Protein AF-A0A5B0VAD5-F1 (afdb_monomer)

Solvent-accessible surface area (backbone atoms only — not comparable to full-atom values): 8177 Å² total; per-residue (Å²): 135,86,76,62,49,66,46,77,45,81,47,57,70,44,84,39,52,66,35,77,47,78,40,78,13,42,34,40,39,40,32,38,37,36,37,31,31,50,10,41,37,37,18,29,31,37,38,40,39,29,41,33,37,38,26,34,52,13,39,38,40,23,71,28,72,53,59,27,37,39,41,33,41,34,40,36,28,35,53,8,38,42,36,12,48,9,22,26,39,36,42,28,36,30,36,37,27,34,54,8,37,44,35,12,29,72,87,3,34,24,38,39,43,30,63,39,41,38,37,25,37,53,8,39,41,36,9,17,21,34,25,40,40,37,25,26,28,38,35,28,34,53,7,39,40,37,15,79,66,26,32,23,37,43,43,51,71,77,45,80,43,39,58,74,22,46,79,42,53,57,62,64,62,56,47,82,84,52,95,64,68,90,87,70,87,93

Radius of gyration: 16.17 Å; Cα contacts (8 Å, |Δi|>4): 637; chains: 1; bounding box: 38×29×48 Å

Mean predicted aligned error: 5.73 Å

Sequence (186 aa):
MSGQGALSLNTRHWLGHQGQLLTNGALTIQAHDLQLNHAVTRANKITVTADTLNHQQGVMQQAGADNLSLTVNTLNNQGGTIAGNGHLNMDASTVDNREGHLVAAQNGNLTLTVKDTLDNQAGHLAAGQHLWLTASELDNRQGTIAATGGMTTLTVGKSLQNTHGHLEAKTHTSDSRTRCSARMAC

Organism: NCBI:txid880156

Structure (mmCIF, N/CA/C/O backbone):
data_AF-A0A5B0VAD5-F1
#
_entry.id   AF-A0A5B0VAD5-F1
#
loop_
_atom_site.group_PDB
_atom_site.id
_atom_site.type_symbol
_atom_site.label_atom_id
_atom_site.label_alt_id
_atom_site.label_comp_id
_atom_site.label_asym_id
_atom_site.label_entity_id
_atom_site.label_seq_id
_atom_site.pdbx_PDB_ins_code
_atom_site.Cartn_x
_atom_site.Cartn_y
_atom_site.Cartn_z
_atom_site.occupancy
_atom_site.B_iso_or_equiv
_atom_site.auth_seq_id
_atom_site.auth_comp_id
_atom_site.auth_asym_id
_atom_site.auth_atom_id
_atom_site.pdbx_PDB_model_num
ATOM 1 N N . MET A 1 1 ? 24.989 -0.012 -22.819 1.00 37.59 1 MET A N 1
ATOM 2 C CA . MET A 1 1 ? 24.471 0.991 -21.865 1.00 37.59 1 MET A CA 1
ATOM 3 C C . MET A 1 1 ? 22.974 0.739 -21.712 1.00 37.59 1 MET A C 1
ATOM 5 O O . MET A 1 1 ? 22.226 1.084 -22.615 1.00 37.59 1 MET A O 1
ATOM 9 N N . SER A 1 2 ? 22.541 0.014 -20.674 1.00 45.84 2 SER A N 1
ATOM 10 C CA . SER A 1 2 ? 21.119 -0.306 -20.468 1.00 45.84 2 SER A CA 1
ATOM 11 C C . SER A 1 2 ? 20.417 0.905 -19.858 1.00 45.84 2 SER A C 1
ATOM 13 O O . SER A 1 2 ? 20.675 1.250 -18.705 1.00 45.84 2 SER A O 1
ATOM 15 N N . GLY A 1 3 ? 19.574 1.582 -20.634 1.00 46.66 3 GLY A N 1
ATOM 16 C CA . GLY A 1 3 ? 18.825 2.736 -20.150 1.00 46.66 3 GLY A CA 1
ATOM 17 C C . GLY A 1 3 ? 17.928 2.345 -18.977 1.00 46.66 3 GLY A C 1
ATOM 18 O O . GLY A 1 3 ? 17.002 1.554 -19.140 1.00 46.66 3 GLY A O 1
ATOM 19 N N . GLN A 1 4 ? 18.188 2.910 -17.798 1.00 62.19 4 GLN A N 1
ATOM 20 C CA . GLN A 1 4 ? 17.248 2.912 -16.678 1.00 62.19 4 GLN A CA 1
ATOM 21 C C . GLN A 1 4 ? 16.125 3.913 -16.978 1.00 62.19 4 GLN A C 1
ATOM 23 O O . GLN A 1 4 ? 16.047 4.974 -16.366 1.00 62.19 4 GLN A O 1
ATOM 28 N N . GLY A 1 5 ? 15.318 3.632 -18.003 1.00 74.94 5 GLY A N 1
ATOM 29 C CA . GLY A 1 5 ? 14.272 4.544 -18.454 1.00 74.94 5 GLY A CA 1
ATOM 30 C C . GLY A 1 5 ? 13.294 4.827 -17.319 1.00 74.94 5 GLY A C 1
ATOM 31 O O . GLY A 1 5 ? 12.582 3.930 -16.882 1.00 74.94 5 GLY A O 1
ATOM 32 N N . ALA A 1 6 ? 13.269 6.059 -16.821 1.00 88.38 6 ALA A N 1
ATOM 33 C CA . ALA A 1 6 ? 12.210 6.492 -15.927 1.00 88.38 6 ALA A CA 1
ATOM 34 C C . ALA A 1 6 ? 10.949 6.763 -16.758 1.00 88.38 6 ALA A C 1
ATOM 36 O O . ALA A 1 6 ? 11.021 7.422 -17.796 1.00 88.38 6 ALA A O 1
ATOM 37 N N . LEU A 1 7 ? 9.805 6.260 -16.306 1.00 92.25 7 LEU A N 1
ATOM 38 C CA . LEU A 1 7 ? 8.498 6.577 -16.868 1.00 92.25 7 LEU A CA 1
ATOM 39 C C . LEU A 1 7 ? 7.767 7.482 -15.879 1.00 92.25 7 LEU A C 1
ATOM 41 O O . LEU A 1 7 ? 7.542 7.099 -14.734 1.00 92.25 7 LEU A O 1
ATOM 45 N N . SER A 1 8 ? 7.403 8.681 -16.322 1.00 94.56 8 SER A N 1
ATOM 46 C CA . SER A 1 8 ? 6.573 9.604 -15.552 1.00 94.56 8 SER A CA 1
ATOM 47 C C . SER A 1 8 ? 5.258 9.821 -16.285 1.00 94.56 8 SER A C 1
ATOM 49 O O . SER A 1 8 ? 5.258 10.162 -17.468 1.00 94.56 8 SER A O 1
ATOM 51 N N . LEU A 1 9 ? 4.147 9.610 -15.591 1.00 93.00 9 LEU A N 1
ATOM 52 C CA . LEU A 1 9 ? 2.798 9.824 -16.092 1.00 93.00 9 LEU A CA 1
ATOM 53 C C . LEU A 1 9 ? 2.131 10.898 -15.236 1.00 93.00 9 LEU A C 1
ATOM 55 O O . LEU A 1 9 ? 1.981 10.710 -14.035 1.00 93.00 9 LEU A O 1
ATOM 59 N N . ASN A 1 10 ? 1.714 12.003 -15.849 1.00 95.81 10 ASN A N 1
ATOM 60 C CA . ASN A 1 10 ? 0.952 13.057 -15.183 1.00 95.81 10 ASN A CA 1
ATOM 61 C C . ASN A 1 10 ? -0.345 13.293 -15.956 1.00 95.81 10 ASN A C 1
ATOM 63 O O . ASN A 1 10 ? -0.321 13.767 -17.092 1.00 95.81 10 ASN A O 1
ATOM 67 N N . THR A 1 11 ? -1.471 12.902 -15.370 1.00 93.50 11 THR A N 1
ATOM 68 C CA . THR A 1 11 ? -2.791 12.968 -16.009 1.00 93.50 11 THR A CA 1
ATOM 69 C C . THR A 1 11 ? -3.855 13.330 -14.980 1.00 93.50 11 THR A C 1
ATOM 71 O O . THR A 1 11 ? -3.611 13.259 -13.785 1.00 93.50 11 THR A O 1
ATOM 74 N N . ARG A 1 12 ? -5.061 13.714 -15.413 1.00 94.12 12 ARG A N 1
ATOM 75 C CA . ARG A 1 12 ? -6.206 13.762 -14.484 1.00 94.12 12 ARG A CA 1
ATOM 76 C C . ARG A 1 12 ? -6.843 12.391 -14.342 1.00 94.12 12 ARG A C 1
ATOM 78 O O . ARG A 1 12 ? -6.973 11.895 -13.237 1.00 94.12 12 ARG A O 1
ATOM 85 N N . HIS A 1 13 ? -7.182 11.771 -15.462 1.00 94.94 13 HIS A N 1
ATOM 86 C CA . HIS A 1 13 ? -7.771 10.442 -15.486 1.00 94.94 13 HIS A CA 1
ATOM 87 C C . HIS A 1 13 ? -6.894 9.552 -16.340 1.00 94.94 13 HIS A C 1
ATOM 89 O O . HIS A 1 13 ? -6.531 9.926 -17.460 1.00 94.94 13 HIS A O 1
ATOM 95 N N . TRP A 1 14 ? -6.590 8.371 -15.827 1.00 93.12 14 TRP A N 1
ATOM 96 C CA . TRP A 1 14 ? -5.892 7.360 -16.587 1.00 93.12 14 TRP A CA 1
ATOM 97 C C . TRP A 1 14 ? -6.641 6.035 -16.535 1.00 93.12 14 TRP A C 1
ATOM 99 O O . TRP A 1 14 ? -7.006 5.536 -15.469 1.00 93.12 14 TRP A O 1
ATOM 109 N N . LEU A 1 15 ? -6.857 5.476 -17.723 1.00 91.69 15 LEU A N 1
ATOM 110 C CA . LEU A 1 15 ? -7.514 4.200 -17.945 1.00 91.69 15 LEU A CA 1
ATOM 111 C C . LEU A 1 15 ? -6.483 3.224 -18.504 1.00 91.69 15 LEU A C 1
ATOM 113 O O . LEU A 1 15 ? -6.150 3.291 -19.683 1.00 91.69 15 LEU A O 1
ATOM 117 N N . GLY A 1 16 ? -6.002 2.301 -17.683 1.00 87.62 16 GLY A N 1
ATOM 118 C CA . GLY A 1 16 ? -5.227 1.167 -18.183 1.00 87.62 16 GLY A CA 1
ATOM 119 C C . GLY A 1 16 ? -5.544 -0.105 -17.434 1.00 87.62 16 GLY A C 1
ATOM 120 O O . GLY A 1 16 ? -4.663 -0.911 -17.143 1.00 87.62 16 GLY A O 1
ATOM 121 N N . HIS A 1 17 ? -6.837 -0.285 -17.175 1.00 85.50 17 HIS A N 1
ATOM 122 C CA . HIS A 1 17 ? -7.406 -1.585 -16.882 1.00 85.50 17 HIS A CA 1
ATOM 123 C C . HIS A 1 17 ? -6.940 -2.606 -17.932 1.00 85.50 17 HIS A C 1
ATOM 125 O O . HIS A 1 17 ? -6.852 -2.279 -19.114 1.00 85.50 17 HIS A O 1
ATOM 131 N N . GLN A 1 18 ? -6.598 -3.822 -17.499 1.00 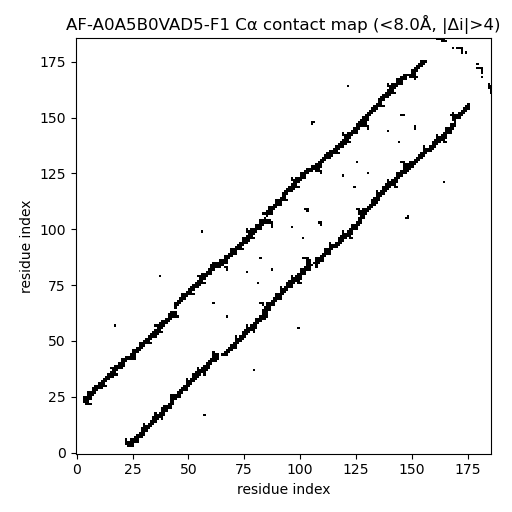87.50 18 GLN A N 1
ATOM 132 C CA . GLN A 1 18 ? -6.046 -4.901 -18.339 1.00 87.50 18 GLN A CA 1
ATOM 133 C C . GLN A 1 18 ? -4.715 -4.568 -19.053 1.00 87.50 18 GLN A C 1
ATOM 135 O O . GLN A 1 18 ? -4.204 -5.381 -19.823 1.00 87.50 18 GLN A O 1
ATOM 140 N N . GLY A 1 19 ? -4.137 -3.389 -18.809 1.00 92.00 19 GLY A N 1
ATOM 141 C CA . GLY A 1 19 ? -2.894 -2.937 -19.424 1.00 92.00 19 GLY A CA 1
ATOM 142 C C . GLY A 1 19 ? -1.641 -3.450 -18.716 1.00 92.00 19 GLY A C 1
ATOM 143 O O . GLY A 1 19 ? -1.697 -4.043 -17.638 1.00 92.00 19 GLY A O 1
ATOM 144 N N . GLN A 1 20 ? -0.480 -3.180 -19.318 1.00 94.38 20 GLN A N 1
ATOM 145 C CA . GLN A 1 20 ? 0.828 -3.459 -18.724 1.00 94.38 20 GLN A CA 1
ATOM 146 C C . GLN A 1 20 ? 1.675 -2.188 -18.656 1.00 94.38 20 GLN A C 1
ATOM 148 O O . GLN A 1 20 ? 1.898 -1.530 -19.671 1.00 94.38 20 GLN A O 1
ATOM 153 N N . LEU A 1 21 ? 2.167 -1.848 -17.465 1.00 92.94 21 LEU A N 1
ATOM 154 C CA . LEU A 1 21 ? 3.113 -0.759 -17.228 1.00 92.94 21 LEU A CA 1
ATOM 155 C C . LEU A 1 21 ? 4.412 -1.385 -16.763 1.00 92.94 21 LEU A C 1
ATOM 157 O O . LEU A 1 21 ? 4.532 -1.775 -15.606 1.00 92.94 21 LEU A O 1
ATOM 161 N N . LEU A 1 22 ? 5.371 -1.505 -17.673 1.00 92.94 22 LEU A N 1
ATOM 162 C CA . LEU A 1 22 ? 6.634 -2.183 -17.417 1.00 92.94 22 LEU A CA 1
ATOM 163 C C . LEU A 1 22 ? 7.787 -1.207 -17.635 1.00 92.94 22 LEU A C 1
ATOM 165 O O . LEU A 1 22 ? 7.924 -0.631 -18.713 1.00 92.94 22 LEU A O 1
ATOM 169 N N . THR A 1 23 ? 8.635 -1.036 -16.626 1.00 91.69 23 THR A N 1
ATOM 170 C CA . THR A 1 23 ? 9.896 -0.305 -16.772 1.00 91.69 23 THR A CA 1
ATOM 171 C C . THR A 1 23 ? 11.014 -0.928 -15.938 1.00 91.69 23 THR A C 1
ATOM 173 O O . THR A 1 23 ? 10.790 -1.472 -14.863 1.00 91.69 23 THR A O 1
ATOM 176 N N . ASN A 1 24 ? 12.250 -0.823 -16.424 1.00 90.25 24 ASN A N 1
ATOM 177 C CA . ASN A 1 24 ? 13.448 -1.236 -15.687 1.00 90.25 24 ASN A CA 1
ATOM 178 C C . ASN A 1 24 ? 13.984 -0.124 -14.762 1.00 90.25 24 ASN A C 1
ATOM 180 O O . ASN A 1 24 ? 14.972 -0.330 -14.060 1.00 90.25 24 ASN A O 1
ATOM 184 N N . GLY A 1 25 ? 13.370 1.064 -14.790 1.00 93.19 25 GLY A N 1
ATOM 185 C CA . GLY A 1 25 ? 13.725 2.224 -13.974 1.00 93.19 25 GLY A CA 1
ATOM 186 C C . GLY A 1 25 ? 12.627 2.603 -12.978 1.00 93.19 25 GLY A C 1
ATOM 187 O O . GLY A 1 25 ? 11.876 1.753 -12.493 1.00 93.19 25 GLY A O 1
ATOM 188 N N . ALA A 1 26 ? 12.551 3.894 -12.659 1.00 96.00 26 ALA A N 1
ATOM 189 C CA . ALA A 1 26 ? 11.487 4.443 -11.828 1.00 96.00 26 ALA A CA 1
ATOM 190 C C . ALA A 1 26 ? 10.192 4.634 -12.632 1.00 96.00 26 ALA A C 1
ATOM 192 O O . ALA A 1 26 ? 10.225 5.093 -13.771 1.00 96.00 26 ALA A O 1
ATOM 193 N N . LEU A 1 27 ? 9.060 4.319 -12.017 1.00 97.19 27 LEU A N 1
ATOM 194 C CA . LEU A 1 27 ? 7.719 4.645 -12.473 1.00 97.19 27 LEU A CA 1
ATOM 195 C C . LEU A 1 27 ? 7.103 5.631 -11.484 1.00 97.19 27 LEU A C 1
ATOM 197 O O . LEU A 1 27 ? 6.855 5.276 -10.332 1.00 97.19 27 LEU A O 1
ATOM 201 N N . THR A 1 28 ? 6.829 6.845 -11.948 1.00 97.81 28 THR A N 1
ATOM 202 C CA . THR A 1 28 ? 6.088 7.852 -11.188 1.00 97.81 28 THR A CA 1
ATOM 203 C C . THR A 1 28 ? 4.748 8.089 -11.863 1.00 97.81 28 THR A C 1
ATOM 205 O O . THR A 1 28 ? 4.702 8.420 -13.046 1.00 97.81 28 THR A O 1
ATOM 208 N N . ILE A 1 29 ? 3.654 7.940 -11.122 1.00 97.75 29 ILE A N 1
ATOM 209 C CA . ILE A 1 29 ? 2.306 8.228 -11.607 1.00 97.75 29 ILE A CA 1
ATOM 210 C C . ILE A 1 29 ? 1.699 9.314 -10.731 1.00 97.75 29 ILE A C 1
ATOM 212 O O . ILE A 1 29 ? 1.575 9.143 -9.523 1.00 97.75 29 ILE A O 1
ATOM 216 N N . GLN A 1 30 ? 1.290 10.409 -11.358 1.00 98.38 30 GLN A N 1
ATOM 217 C CA . GLN A 1 30 ? 0.439 11.425 -10.770 1.00 98.38 30 GLN A CA 1
ATOM 218 C C . GLN A 1 30 ? -0.887 11.449 -11.532 1.00 98.38 30 GLN A C 1
ATOM 220 O O . GLN A 1 30 ? -0.923 11.692 -12.741 1.00 98.38 30 GLN A O 1
ATOM 225 N N . ALA A 1 31 ? -1.967 11.151 -10.822 1.00 97.25 31 ALA A N 1
ATOM 226 C CA . ALA A 1 31 ? -3.319 11.121 -11.357 1.00 97.25 31 ALA A CA 1
ATOM 227 C C . ALA A 1 31 ? -4.290 11.828 -10.406 1.00 97.25 31 ALA A C 1
ATOM 229 O O . ALA A 1 31 ? -3.963 12.075 -9.252 1.00 97.25 31 ALA A O 1
ATOM 230 N N . HIS A 1 32 ? -5.492 12.154 -10.869 1.00 97.81 32 HIS A N 1
ATOM 231 C CA . HIS A 1 32 ? -6.636 12.290 -9.969 1.00 97.81 32 HIS A CA 1
ATOM 232 C C . HIS A 1 32 ? -7.304 10.919 -9.839 1.00 97.81 32 HIS A C 1
ATOM 234 O O . HIS A 1 32 ? -7.300 10.352 -8.755 1.00 97.81 32 HIS A O 1
ATOM 240 N N . ASP A 1 33 ? -7.712 10.322 -10.962 1.00 98.12 33 ASP A N 1
ATOM 241 C CA . ASP A 1 33 ? -8.276 8.973 -11.014 1.00 98.12 33 ASP A CA 1
ATOM 242 C C . ASP A 1 33 ? -7.377 8.009 -11.785 1.00 98.12 33 ASP A C 1
ATOM 244 O O . ASP A 1 33 ? -7.095 8.206 -12.973 1.00 98.12 33 ASP A O 1
ATOM 248 N N . LEU A 1 34 ? -6.964 6.931 -11.120 1.00 98.31 34 LEU A N 1
ATOM 249 C CA . LEU A 1 34 ? -6.077 5.911 -11.664 1.00 98.31 34 LEU A CA 1
ATOM 250 C C . LEU A 1 34 ? -6.779 4.547 -11.707 1.00 98.31 34 LEU A C 1
ATOM 252 O O . LEU A 1 34 ? -6.975 3.906 -10.677 1.00 98.31 34 LEU A O 1
ATOM 256 N N . GLN A 1 35 ? -7.152 4.088 -12.907 1.00 98.31 35 GLN A N 1
ATOM 257 C CA . GLN A 1 35 ? -7.797 2.785 -13.118 1.00 98.31 35 GLN A CA 1
ATOM 258 C C . GLN A 1 35 ? -6.788 1.737 -13.602 1.00 98.31 35 GLN A C 1
ATOM 260 O O . GLN A 1 35 ? -6.395 1.737 -14.768 1.00 98.31 35 GLN A O 1
ATOM 265 N N . LEU A 1 36 ? -6.418 0.818 -12.713 1.00 98.00 36 LEU A N 1
ATOM 266 C CA . LEU A 1 36 ? -5.460 -0.280 -12.887 1.00 98.00 36 LEU A CA 1
ATOM 267 C C . LEU A 1 36 ? -6.088 -1.664 -12.608 1.00 98.00 36 LEU A C 1
ATOM 269 O O . LEU A 1 36 ? -5.387 -2.602 -12.221 1.00 98.00 36 LEU A O 1
ATOM 273 N N . ASN A 1 37 ? -7.402 -1.813 -12.791 1.00 98.25 37 ASN A N 1
ATOM 274 C CA . ASN A 1 37 ? -8.087 -3.096 -12.611 1.00 98.25 37 ASN A CA 1
ATOM 275 C C . ASN A 1 37 ? -7.563 -4.143 -13.605 1.00 98.25 37 ASN A C 1
ATOM 277 O O . ASN A 1 37 ? -7.459 -3.855 -14.795 1.00 98.25 37 ASN A O 1
ATOM 281 N N . HIS A 1 38 ? -7.239 -5.353 -13.149 1.00 97.88 38 HIS A N 1
ATOM 282 C CA . HIS A 1 38 ? -6.610 -6.414 -13.957 1.00 97.88 38 HIS A CA 1
ATOM 283 C C . HIS A 1 38 ? -5.293 -6.016 -14.646 1.00 97.88 38 HIS A C 1
ATOM 285 O O . HIS A 1 38 ? -4.815 -6.721 -15.534 1.00 97.88 38 HIS A O 1
ATOM 291 N N . ALA A 1 39 ? -4.719 -4.865 -14.295 1.00 97.81 39 ALA A N 1
ATOM 292 C CA . ALA A 1 39 ? -3.503 -4.372 -14.916 1.00 97.81 39 ALA A CA 1
ATOM 293 C C . ALA A 1 39 ? -2.270 -4.993 -14.257 1.00 97.81 39 ALA A C 1
ATOM 295 O O . ALA A 1 39 ? -2.294 -5.347 -13.077 1.00 97.81 39 ALA A O 1
ATOM 296 N N . VAL A 1 40 ? -1.166 -5.058 -14.998 1.00 98.44 40 VAL A N 1
ATOM 297 C CA . VAL A 1 40 ? 0.146 -5.434 -14.465 1.00 98.44 40 VAL A CA 1
ATOM 298 C C . VAL A 1 40 ? 1.062 -4.218 -14.476 1.00 98.44 40 VAL A C 1
ATOM 300 O O . VAL A 1 40 ? 1.455 -3.740 -15.534 1.00 98.44 40 VAL A O 1
ATOM 303 N N . THR A 1 41 ? 1.471 -3.759 -13.302 1.00 98.00 41 THR A N 1
ATOM 304 C CA . THR A 1 41 ? 2.415 -2.656 -13.118 1.00 98.00 41 THR A CA 1
ATOM 305 C C . THR A 1 41 ? 3.694 -3.194 -12.490 1.00 98.00 41 THR A C 1
ATOM 307 O O . THR A 1 41 ? 3.680 -3.678 -11.362 1.00 98.00 41 THR A O 1
ATOM 310 N N . ARG A 1 42 ? 4.819 -3.125 -13.204 1.00 97.75 42 ARG A N 1
ATOM 311 C CA . ARG A 1 42 ? 6.133 -3.550 -12.707 1.00 97.75 42 ARG A CA 1
ATOM 312 C C . ARG A 1 42 ? 7.177 -2.483 -12.987 1.00 97.75 42 ARG A C 1
ATOM 314 O O . ARG A 1 42 ? 7.345 -2.050 -14.126 1.00 97.75 42 ARG A O 1
ATOM 321 N N . ALA A 1 43 ? 7.906 -2.096 -11.951 1.00 97.00 43 ALA A N 1
ATOM 322 C CA . ALA A 1 43 ? 9.026 -1.174 -12.081 1.00 97.00 43 ALA A CA 1
ATOM 323 C C . ALA A 1 43 ? 10.131 -1.494 -11.075 1.00 97.00 43 ALA A C 1
ATOM 325 O O . ALA A 1 43 ? 9.902 -2.201 -10.093 1.00 97.00 43 ALA A O 1
ATOM 326 N N . ASN A 1 44 ? 11.327 -0.943 -11.281 1.00 96.25 44 ASN A N 1
ATOM 327 C CA . ASN A 1 44 ? 12.382 -1.025 -10.270 1.00 96.25 44 ASN A CA 1
ATOM 328 C C . ASN A 1 44 ? 12.048 -0.147 -9.052 1.00 96.25 44 ASN A C 1
ATOM 330 O O . ASN A 1 44 ? 12.317 -0.527 -7.918 1.00 96.25 44 ASN A O 1
ATOM 334 N N . LYS A 1 45 ? 11.382 0.987 -9.282 1.00 97.19 45 LYS A N 1
ATOM 335 C CA . LYS A 1 45 ? 10.819 1.854 -8.241 1.00 97.19 45 LYS A CA 1
ATOM 336 C C . LYS A 1 45 ? 9.428 2.312 -8.653 1.00 97.19 45 LYS A C 1
ATOM 338 O O . LYS A 1 45 ? 9.263 2.690 -9.807 1.00 97.19 45 LYS A O 1
ATOM 343 N N . ILE A 1 46 ? 8.455 2.300 -7.747 1.00 98.56 46 ILE A N 1
ATOM 344 C CA . ILE A 1 46 ? 7.088 2.760 -8.019 1.00 98.56 46 ILE A CA 1
ATOM 345 C C . ILE A 1 46 ? 6.713 3.853 -7.019 1.00 98.56 46 ILE A C 1
ATOM 347 O O . ILE A 1 46 ? 6.813 3.680 -5.805 1.00 98.56 46 ILE A O 1
ATOM 351 N N . THR A 1 47 ? 6.243 4.981 -7.538 1.00 98.69 47 THR A N 1
ATOM 352 C CA . THR A 1 47 ? 5.641 6.059 -6.753 1.00 98.69 47 THR A CA 1
ATOM 353 C C . THR A 1 47 ? 4.322 6.459 -7.398 1.00 98.69 47 THR A C 1
ATOM 355 O O . THR A 1 47 ? 4.295 6.825 -8.572 1.00 98.69 47 THR A O 1
ATOM 358 N N . VAL A 1 48 ? 3.228 6.388 -6.644 1.00 98.69 48 VAL A N 1
ATOM 359 C CA . VAL A 1 48 ? 1.892 6.771 -7.111 1.00 98.69 48 VAL A CA 1
ATOM 360 C C . VAL A 1 48 ? 1.323 7.843 -6.199 1.00 98.69 48 VAL A C 1
ATOM 362 O O . VAL A 1 48 ? 1.273 7.674 -4.982 1.00 98.69 48 VAL A O 1
ATOM 365 N N . THR A 1 49 ? 0.847 8.924 -6.803 1.00 98.81 49 THR A N 1
ATOM 366 C CA . THR A 1 49 ? 0.025 9.939 -6.155 1.00 98.81 49 THR A CA 1
ATOM 367 C C . THR A 1 49 ? -1.290 10.053 -6.913 1.00 98.81 49 THR A C 1
ATOM 369 O O . THR A 1 49 ? -1.280 10.379 -8.101 1.00 98.81 49 THR A O 1
ATOM 372 N N . ALA A 1 50 ? -2.410 9.772 -6.252 1.00 98.56 50 ALA A N 1
ATOM 373 C CA . ALA A 1 50 ? -3.738 9.871 -6.856 1.00 98.56 50 ALA A CA 1
ATOM 374 C C . ALA A 1 50 ? -4.786 10.377 -5.859 1.00 98.56 50 ALA A C 1
ATOM 376 O O . ALA A 1 50 ? -4.543 10.368 -4.661 1.00 98.56 50 ALA A O 1
ATOM 377 N N . ASP A 1 51 ? -5.957 10.809 -6.321 1.00 98.69 51 ASP A N 1
ATOM 378 C CA . ASP A 1 51 ? -7.120 10.861 -5.430 1.00 98.69 51 ASP A CA 1
ATOM 379 C C . ASP A 1 51 ? -7.688 9.447 -5.288 1.00 98.69 51 ASP A C 1
ATOM 381 O O . ASP A 1 51 ? -7.711 8.888 -4.191 1.00 98.69 51 ASP A O 1
ATOM 385 N N . THR A 1 52 ? -8.007 8.807 -6.413 1.00 98.75 52 THR A N 1
ATOM 386 C CA . THR A 1 52 ? -8.507 7.433 -6.452 1.00 98.75 52 THR A CA 1
ATOM 387 C C . THR A 1 52 ? -7.539 6.498 -7.177 1.00 98.75 52 THR A C 1
ATOM 389 O O . THR A 1 52 ? -7.036 6.796 -8.263 1.00 98.75 52 THR A O 1
ATOM 392 N N . LEU A 1 53 ? -7.283 5.332 -6.581 1.00 98.75 53 LEU A N 1
ATOM 393 C CA . LEU A 1 53 ? -6.600 4.205 -7.213 1.00 98.75 53 LEU A CA 1
ATOM 394 C C . LEU A 1 53 ? -7.504 2.972 -7.150 1.00 98.75 53 LEU A C 1
ATOM 396 O O . LEU A 1 53 ? -7.683 2.375 -6.090 1.00 98.75 53 LEU A O 1
ATOM 400 N N . ASN A 1 54 ? -8.032 2.568 -8.303 1.00 98.69 54 ASN A N 1
ATOM 401 C CA . ASN A 1 54 ? -8.712 1.287 -8.471 1.00 98.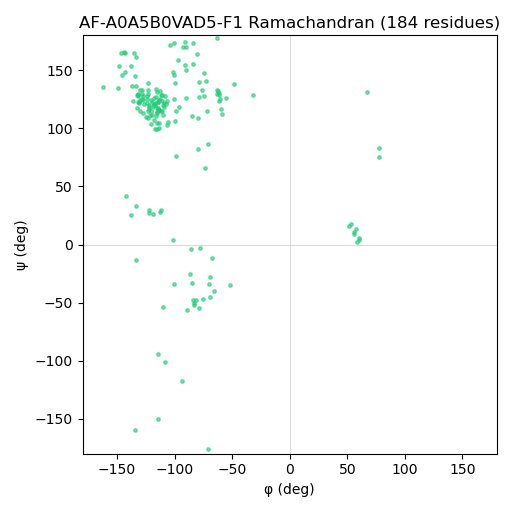69 54 ASN A CA 1
ATOM 402 C C . ASN A 1 54 ? -7.723 0.264 -9.032 1.00 98.69 54 ASN A C 1
ATOM 404 O O . ASN A 1 54 ? -7.194 0.440 -10.126 1.00 98.69 54 ASN A O 1
ATOM 408 N N . HIS A 1 55 ? -7.466 -0.797 -8.281 1.00 98.56 55 HIS A N 1
ATOM 409 C CA . HIS A 1 55 ? -6.496 -1.845 -8.585 1.00 98.56 55 HIS A CA 1
ATOM 410 C C . HIS A 1 55 ? -7.085 -3.249 -8.379 1.00 98.56 55 HIS A C 1
ATOM 412 O O . HIS A 1 55 ? -6.399 -4.192 -7.986 1.00 98.56 55 HIS A O 1
ATOM 418 N N . GLN A 1 56 ? -8.380 -3.401 -8.648 1.00 98.69 56 GLN A N 1
ATOM 419 C CA . GLN A 1 56 ? -9.086 -4.660 -8.446 1.00 98.69 56 GLN A CA 1
ATOM 420 C C . GLN A 1 56 ? -8.514 -5.745 -9.352 1.00 98.69 56 GLN A C 1
ATOM 422 O O . GLN A 1 56 ? -8.362 -5.528 -10.557 1.00 98.69 56 GLN A O 1
ATOM 427 N N . GLN A 1 57 ? -8.191 -6.905 -8.783 1.00 98.56 57 GLN A N 1
ATOM 428 C CA . GLN A 1 57 ? -7.597 -8.037 -9.507 1.00 98.56 57 GLN A CA 1
ATOM 429 C C . GLN A 1 57 ? -6.327 -7.677 -10.305 1.00 98.56 57 GLN A C 1
ATOM 431 O O . GLN A 1 57 ? -5.934 -8.389 -11.230 1.00 98.56 57 GLN A O 1
ATOM 436 N N . GLY A 1 58 ? -5.701 -6.541 -9.989 1.00 98.56 58 GLY A N 1
ATOM 437 C CA . GLY A 1 58 ? -4.467 -6.084 -10.603 1.00 98.56 58 GLY A CA 1
ATOM 438 C C . GLY A 1 58 ? -3.238 -6.597 -9.859 1.00 98.56 58 GLY A C 1
ATOM 439 O O . GLY A 1 58 ? -3.320 -7.148 -8.761 1.00 98.56 58 GLY A O 1
ATOM 440 N N . VAL A 1 59 ? -2.075 -6.402 -10.473 1.00 98.75 59 VAL A N 1
ATOM 441 C CA . VAL A 1 59 ? -0.776 -6.736 -9.894 1.00 98.75 59 VAL A CA 1
ATOM 442 C C . VAL A 1 59 ? 0.162 -5.542 -10.015 1.00 98.75 59 VAL A C 1
ATOM 444 O O . VAL A 1 59 ? 0.566 -5.181 -11.116 1.00 98.75 59 VAL A O 1
ATOM 447 N N . MET A 1 60 ? 0.572 -4.965 -8.891 1.00 98.69 60 MET A N 1
ATOM 448 C CA . MET A 1 60 ? 1.596 -3.930 -8.797 1.00 98.69 60 MET A CA 1
ATOM 449 C C . MET A 1 60 ? 2.803 -4.473 -8.038 1.00 98.69 60 MET A C 1
ATOM 451 O O . MET A 1 60 ? 2.702 -4.827 -6.867 1.00 98.69 60 MET A O 1
ATOM 455 N N . GLN A 1 61 ? 3.955 -4.561 -8.699 1.00 98.44 61 GLN A N 1
ATOM 456 C CA . GLN A 1 61 ? 5.157 -5.160 -8.124 1.00 98.44 61 GLN A CA 1
ATOM 457 C C . GLN A 1 61 ? 6.381 -4.281 -8.356 1.00 98.44 61 GLN A C 1
ATOM 459 O O . GLN A 1 61 ? 6.801 -4.060 -9.494 1.00 98.44 61 GLN A O 1
ATOM 464 N N . GLN A 1 62 ? 6.985 -3.812 -7.269 1.00 98.25 62 GLN A N 1
ATOM 465 C CA . GLN A 1 62 ? 8.278 -3.147 -7.326 1.00 98.25 62 GLN A CA 1
ATOM 466 C C . GLN A 1 62 ? 9.401 -4.172 -7.161 1.00 98.25 62 GLN A C 1
ATOM 468 O O . GLN A 1 62 ? 9.426 -4.897 -6.171 1.00 98.25 62 GLN A O 1
ATOM 473 N N . ALA A 1 63 ? 10.350 -4.198 -8.095 1.00 96.06 63 ALA A N 1
ATOM 474 C CA . ALA A 1 63 ? 11.487 -5.119 -8.071 1.00 96.06 63 ALA A CA 1
ATOM 475 C C . ALA A 1 63 ? 12.690 -4.604 -7.256 1.00 96.06 63 ALA A C 1
ATOM 477 O O . ALA A 1 63 ? 13.478 -5.406 -6.759 1.00 96.06 63 ALA A O 1
ATOM 478 N N . GLY A 1 64 ? 12.852 -3.289 -7.103 1.00 95.94 64 GLY A N 1
ATOM 479 C CA . GLY A 1 64 ? 13.972 -2.696 -6.373 1.00 95.94 64 GLY A CA 1
ATOM 480 C C . GLY A 1 64 ? 13.794 -2.708 -4.857 1.00 95.94 64 GLY A C 1
ATOM 481 O O . GLY A 1 64 ? 12.686 -2.870 -4.341 1.00 95.94 64 GLY A O 1
ATOM 482 N N . ALA A 1 65 ? 14.909 -2.498 -4.155 1.00 94.62 65 ALA A N 1
ATOM 483 C CA . ALA A 1 65 ? 14.989 -2.477 -2.692 1.00 94.62 65 ALA A CA 1
ATOM 484 C C . ALA A 1 65 ? 14.490 -1.165 -2.046 1.00 94.62 65 ALA A C 1
ATOM 486 O O . ALA A 1 65 ? 14.455 -1.065 -0.824 1.00 94.62 65 ALA A O 1
ATOM 487 N N . ASP A 1 66 ? 14.103 -0.174 -2.855 1.00 94.81 66 ASP A N 1
ATOM 488 C CA . ASP A 1 66 ? 13.541 1.102 -2.398 1.00 94.81 66 ASP A CA 1
ATOM 489 C C . ASP A 1 66 ? 12.112 0.942 -1.833 1.00 94.81 66 ASP A C 1
ATOM 491 O O . ASP A 1 66 ? 11.541 -0.150 -1.772 1.00 94.81 66 ASP A O 1
ATOM 495 N N . ASN A 1 67 ? 11.481 2.056 -1.462 1.00 95.50 67 ASN A N 1
ATOM 496 C CA . ASN A 1 67 ? 10.073 2.087 -1.076 1.00 95.50 67 ASN A CA 1
ATOM 497 C C . ASN A 1 67 ? 9.172 2.075 -2.317 1.00 95.50 67 ASN A C 1
ATOM 499 O O . ASN A 1 67 ? 9.288 2.962 -3.166 1.00 95.50 67 ASN A O 1
ATOM 503 N N . LEU A 1 68 ? 8.221 1.140 -2.359 1.00 98.69 68 LEU A N 1
ATOM 504 C CA . LEU A 1 68 ? 6.981 1.324 -3.106 1.00 98.69 68 LEU A CA 1
ATOM 505 C C . LEU A 1 68 ? 6.152 2.346 -2.323 1.00 98.69 68 LEU A C 1
ATOM 507 O O . LEU A 1 68 ? 5.790 2.086 -1.175 1.00 98.69 68 LEU A O 1
ATOM 511 N N . SER A 1 69 ? 5.902 3.517 -2.906 1.00 98.81 69 SER A N 1
ATOM 512 C CA . SER A 1 69 ? 5.191 4.613 -2.234 1.00 98.81 69 SER A CA 1
ATOM 513 C C . SER A 1 69 ? 3.843 4.894 -2.885 1.00 98.81 69 SER A C 1
ATOM 515 O O . SER A 1 69 ? 3.781 5.176 -4.083 1.00 98.81 69 SER A O 1
ATOM 517 N N . LEU A 1 70 ? 2.779 4.850 -2.085 1.00 98.81 70 LEU A N 1
ATOM 518 C CA . LEU A 1 70 ? 1.411 5.156 -2.495 1.00 98.81 70 LEU A CA 1
ATOM 519 C C . LEU A 1 70 ? 0.863 6.283 -1.621 1.00 98.81 70 LEU A C 1
ATOM 521 O O . LEU A 1 70 ? 0.752 6.128 -0.411 1.00 98.81 70 LEU A O 1
ATOM 525 N N . THR A 1 71 ? 0.494 7.401 -2.232 1.00 98.88 71 THR A N 1
ATOM 526 C CA . THR A 1 71 ? -0.207 8.499 -1.559 1.00 98.88 71 THR A CA 1
ATOM 527 C C . THR A 1 71 ? -1.530 8.709 -2.272 1.00 98.88 71 THR A C 1
ATOM 529 O O . THR A 1 71 ? -1.557 9.235 -3.385 1.00 98.88 71 THR A O 1
ATOM 532 N N . VAL A 1 72 ? -2.621 8.250 -1.667 1.00 98.81 72 VAL A N 1
ATOM 533 C CA . VAL A 1 72 ? -3.953 8.295 -2.277 1.00 98.81 72 VAL A CA 1
ATOM 534 C C . VAL A 1 72 ? -5.006 8.821 -1.312 1.00 98.81 72 VAL A C 1
ATOM 536 O O . VAL A 1 72 ? -4.790 8.833 -0.110 1.00 98.81 72 VAL A O 1
ATOM 539 N N . ASN A 1 73 ? -6.159 9.269 -1.797 1.00 98.75 73 ASN A N 1
ATOM 540 C CA . ASN A 1 73 ? -7.306 9.477 -0.913 1.00 98.75 73 ASN A CA 1
ATOM 541 C C . ASN A 1 73 ? -8.058 8.149 -0.721 1.00 98.75 73 ASN A C 1
ATOM 543 O O . ASN A 1 73 ? -8.310 7.730 0.407 1.00 98.75 73 ASN A O 1
ATOM 547 N N . THR A 1 74 ? -8.335 7.440 -1.816 1.00 98.88 74 THR A N 1
ATOM 548 C CA . THR A 1 74 ? -9.040 6.151 -1.814 1.00 98.88 74 THR A CA 1
ATOM 549 C C . THR A 1 74 ? -8.248 5.094 -2.576 1.00 98.88 74 THR A C 1
ATOM 551 O O . THR A 1 74 ? -7.893 5.297 -3.739 1.00 98.88 74 THR A O 1
ATOM 554 N N . LEU A 1 75 ? -8.019 3.944 -1.940 1.00 98.94 75 LEU A N 1
ATOM 555 C CA . LEU A 1 75 ? -7.508 2.733 -2.582 1.00 98.94 75 LEU A CA 1
ATOM 556 C C . LEU A 1 75 ? -8.580 1.643 -2.597 1.00 98.94 75 LEU A C 1
ATOM 558 O O . LEU A 1 75 ? -9.092 1.264 -1.549 1.00 98.94 75 LEU A O 1
ATOM 562 N N . ASN A 1 76 ? -8.827 1.071 -3.770 1.00 98.88 76 ASN A N 1
ATOM 563 C CA . ASN A 1 76 ? -9.556 -0.181 -3.931 1.00 98.88 76 ASN A CA 1
ATOM 564 C C . ASN A 1 76 ? -8.616 -1.246 -4.515 1.00 98.88 76 ASN A C 1
ATOM 566 O O . ASN A 1 76 ? -8.310 -1.221 -5.704 1.00 98.88 76 ASN A O 1
ATOM 570 N N . ASN A 1 77 ? -8.158 -2.173 -3.679 1.00 98.88 77 ASN A N 1
ATOM 571 C CA . ASN A 1 77 ? -7.266 -3.284 -4.016 1.00 98.88 77 ASN A CA 1
ATOM 572 C C . ASN A 1 77 ? -7.976 -4.650 -3.918 1.00 98.88 77 ASN A C 1
ATOM 574 O O . ASN A 1 77 ? -7.349 -5.659 -3.599 1.00 98.88 77 ASN A O 1
ATOM 578 N N . GLN A 1 78 ? -9.288 -4.709 -4.163 1.00 98.81 78 GLN A N 1
ATOM 579 C CA . GLN A 1 78 ? -10.033 -5.962 -4.012 1.00 98.81 78 GLN A CA 1
ATOM 580 C C . GLN A 1 78 ? -9.523 -7.069 -4.935 1.00 98.81 78 GLN A C 1
ATOM 582 O O . GLN A 1 78 ? -9.443 -6.881 -6.153 1.00 98.81 78 GLN A O 1
ATOM 587 N N . GLY A 1 79 ? -9.167 -8.224 -4.372 1.00 98.62 79 GLY A N 1
ATOM 588 C CA . GLY A 1 79 ? -8.570 -9.329 -5.133 1.00 98.62 79 GLY A CA 1
ATOM 589 C C . GLY A 1 79 ? -7.243 -8.980 -5.830 1.00 98.62 79 GLY A C 1
ATOM 590 O O . GLY A 1 79 ? -6.751 -9.763 -6.640 1.00 98.62 79 GLY A O 1
ATOM 591 N N . GLY A 1 80 ? -6.698 -7.783 -5.594 1.00 98.81 80 GLY A N 1
ATOM 592 C CA . GLY A 1 80 ? -5.480 -7.269 -6.209 1.00 98.81 80 GLY A CA 1
ATOM 593 C C . GLY A 1 80 ? -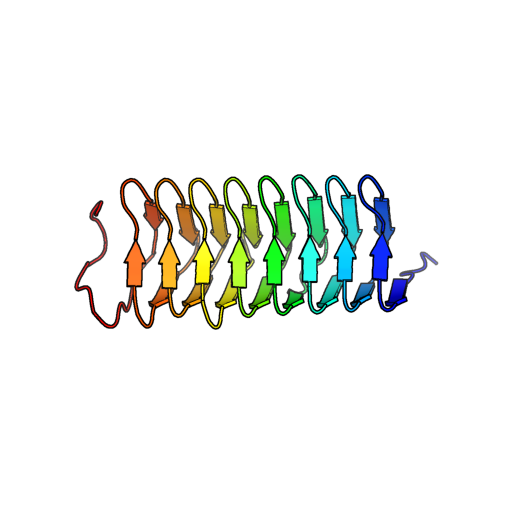4.247 -7.558 -5.362 1.00 98.81 80 GLY A C 1
ATOM 594 O O . GLY A 1 80 ? -4.328 -8.003 -4.217 1.00 98.81 80 GLY A O 1
ATOM 595 N N . THR A 1 81 ? -3.064 -7.316 -5.920 1.00 98.88 81 THR A N 1
ATOM 596 C CA . THR A 1 81 ? -1.787 -7.485 -5.215 1.00 98.88 81 THR A CA 1
ATOM 597 C C . THR A 1 81 ? -0.902 -6.267 -5.402 1.00 98.88 81 THR A C 1
ATOM 599 O O . THR A 1 81 ? -0.500 -5.963 -6.521 1.00 98.88 81 THR A O 1
ATOM 602 N N . ILE A 1 82 ? -0.494 -5.648 -4.297 1.00 98.88 82 ILE A N 1
ATOM 603 C CA . ILE A 1 82 ? 0.541 -4.616 -4.258 1.00 98.88 82 ILE A CA 1
ATOM 604 C C . ILE A 1 82 ? 1.709 -5.163 -3.443 1.00 98.88 82 ILE A C 1
ATOM 606 O O . ILE A 1 82 ? 1.580 -5.406 -2.242 1.00 98.88 82 ILE A O 1
ATOM 610 N N . ALA A 1 83 ? 2.853 -5.366 -4.096 1.00 98.69 83 ALA A N 1
ATOM 611 C CA . ALA A 1 83 ? 4.032 -5.953 -3.477 1.00 98.69 83 ALA A CA 1
ATOM 612 C C . ALA A 1 83 ? 5.295 -5.107 -3.692 1.00 98.69 83 ALA A C 1
ATOM 614 O O . ALA A 1 83 ? 5.687 -4.816 -4.825 1.00 98.69 83 ALA A O 1
ATOM 615 N N . GLY A 1 84 ? 5.965 -4.750 -2.597 1.00 98.31 84 GLY A N 1
ATOM 616 C CA . GLY A 1 84 ? 7.281 -4.110 -2.614 1.00 98.31 84 GLY A CA 1
ATOM 617 C C . GLY A 1 84 ? 8.397 -5.115 -2.326 1.00 98.31 84 GLY A C 1
ATOM 618 O O . GLY A 1 84 ? 8.368 -5.769 -1.285 1.00 98.31 84 GLY A O 1
ATOM 619 N N . ASN A 1 85 ? 9.400 -5.226 -3.207 1.00 96.88 85 ASN A N 1
ATOM 620 C CA . ASN A 1 85 ? 10.609 -6.014 -2.917 1.00 96.88 85 ASN A CA 1
ATOM 621 C C . ASN A 1 85 ? 11.493 -5.374 -1.825 1.00 96.88 85 ASN A C 1
ATOM 623 O O . ASN A 1 85 ? 12.209 -6.073 -1.113 1.00 96.88 85 ASN A O 1
ATOM 627 N N . GLY A 1 86 ? 11.436 -4.049 -1.689 1.00 96.56 86 GLY A N 1
ATOM 628 C CA . GLY A 1 86 ? 11.956 -3.313 -0.541 1.00 96.56 86 GLY A CA 1
ATOM 629 C C . GLY A 1 86 ? 10.863 -3.084 0.494 1.00 96.56 86 GLY A C 1
ATOM 630 O O . GLY A 1 86 ? 10.297 -4.027 1.042 1.00 96.56 86 GLY A O 1
ATOM 631 N N . HIS A 1 87 ? 10.538 -1.821 0.742 1.00 98.12 87 HIS A N 1
ATOM 632 C CA . HIS A 1 87 ? 9.461 -1.434 1.653 1.00 98.12 87 HIS A CA 1
ATOM 633 C C . HIS A 1 87 ? 8.165 -1.144 0.889 1.00 98.12 87 HIS A C 1
ATOM 635 O O . HIS A 1 87 ? 8.192 -0.820 -0.301 1.00 98.12 87 HIS A O 1
ATOM 641 N N . LEU A 1 88 ? 7.033 -1.215 1.584 1.00 98.75 88 LEU A N 1
ATOM 642 C CA . LEU A 1 88 ? 5.747 -0.726 1.098 1.00 98.75 88 LEU A CA 1
ATOM 643 C C . LEU A 1 88 ? 5.242 0.346 2.065 1.00 98.75 88 LEU A C 1
ATOM 645 O O . LEU A 1 88 ? 4.950 0.047 3.222 1.00 98.75 88 LEU A O 1
ATOM 649 N N . ASN A 1 89 ? 5.148 1.583 1.580 1.00 98.81 89 ASN A N 1
ATOM 650 C CA . ASN A 1 89 ? 4.662 2.729 2.340 1.00 98.81 89 ASN A CA 1
ATOM 651 C C . ASN A 1 89 ? 3.397 3.273 1.679 1.00 98.81 89 ASN A C 1
ATOM 653 O O . ASN A 1 89 ? 3.408 3.604 0.490 1.00 98.81 89 ASN A O 1
ATOM 657 N N . MET A 1 90 ? 2.326 3.389 2.455 1.00 98.81 90 MET A N 1
ATOM 658 C CA . MET A 1 90 ? 1.041 3.880 1.983 1.00 98.81 90 MET A CA 1
ATOM 659 C C . MET A 1 90 ? 0.480 4.926 2.934 1.00 98.81 90 MET A C 1
ATOM 661 O O . MET A 1 90 ? 0.320 4.655 4.121 1.00 98.81 90 MET A O 1
ATOM 665 N N . ASP A 1 91 ? 0.103 6.066 2.371 1.00 98.88 91 ASP A N 1
ATOM 666 C CA . ASP A 1 91 ? -0.718 7.079 3.018 1.00 98.88 91 ASP A CA 1
ATOM 667 C C . ASP A 1 91 ? -2.049 7.160 2.260 1.00 98.88 91 ASP A C 1
ATOM 669 O O . ASP A 1 91 ? -2.073 7.459 1.063 1.00 98.88 91 ASP A O 1
ATOM 673 N N . ALA A 1 92 ? -3.147 6.844 2.944 1.00 98.81 92 ALA A N 1
ATOM 674 C CA . ALA A 1 92 ? -4.489 6.790 2.377 1.00 98.81 92 ALA A CA 1
ATOM 675 C C . ALA A 1 92 ? -5.533 7.404 3.319 1.00 98.81 92 ALA A C 1
ATOM 677 O O . ALA A 1 92 ? -5.362 7.373 4.538 1.00 98.81 92 ALA A O 1
ATOM 678 N N . SER A 1 93 ? -6.652 7.914 2.799 1.00 98.69 93 SER A N 1
ATOM 679 C CA . SER A 1 93 ? -7.809 8.195 3.665 1.00 98.69 93 SER A CA 1
ATOM 680 C C . SER A 1 93 ? -8.610 6.925 3.917 1.00 98.69 93 SER A C 1
ATOM 682 O O . SER A 1 93 ? -8.908 6.604 5.065 1.00 98.69 93 SER A O 1
ATOM 684 N N . THR A 1 94 ? -8.906 6.176 2.855 1.00 98.88 94 THR A N 1
ATOM 685 C CA . THR A 1 94 ? -9.633 4.904 2.920 1.00 98.88 94 THR A CA 1
ATOM 686 C C . THR A 1 94 ? -8.960 3.834 2.068 1.00 98.88 94 THR A C 1
ATOM 688 O O . THR A 1 94 ? -8.392 4.124 1.010 1.00 98.88 94 THR A O 1
ATOM 691 N N . VAL A 1 95 ? -9.017 2.590 2.541 1.00 98.94 95 VAL A N 1
ATOM 692 C CA . VAL A 1 95 ? -8.454 1.423 1.857 1.00 98.94 95 VAL A CA 1
ATOM 693 C C . VAL A 1 95 ? -9.444 0.264 1.925 1.00 98.94 95 VAL A C 1
ATOM 695 O O . VAL A 1 95 ? -9.815 -0.169 3.014 1.00 98.94 95 VAL A O 1
ATOM 698 N N . ASP A 1 96 ? -9.822 -0.261 0.763 1.00 98.94 96 ASP A N 1
ATOM 699 C CA . ASP A 1 96 ? -10.506 -1.546 0.610 1.00 98.94 96 ASP A CA 1
ATOM 700 C C . ASP A 1 96 ? -9.502 -2.568 0.057 1.00 98.94 96 ASP A C 1
ATOM 702 O O . ASP A 1 96 ? -9.112 -2.508 -1.108 1.00 98.94 96 ASP A O 1
ATOM 706 N N . ASN A 1 97 ? -9.039 -3.474 0.914 1.00 98.88 97 ASN A N 1
ATOM 707 C CA . ASN A 1 97 ? -8.124 -4.572 0.607 1.00 98.88 97 ASN A CA 1
ATOM 708 C C . ASN A 1 97 ? -8.815 -5.941 0.751 1.00 98.88 97 ASN A C 1
ATOM 710 O O . ASN A 1 97 ? -8.168 -6.941 1.068 1.00 98.88 97 ASN A O 1
ATOM 714 N N . ARG A 1 98 ? -10.136 -6.011 0.555 1.00 98.88 98 ARG A N 1
ATOM 715 C CA . ARG A 1 98 ? -10.860 -7.281 0.681 1.00 98.88 98 ARG A CA 1
ATOM 716 C C . ARG A 1 98 ? -10.396 -8.294 -0.350 1.00 98.88 98 ARG A C 1
ATOM 718 O O . ARG A 1 98 ? -10.259 -7.962 -1.524 1.00 98.88 98 ARG A O 1
ATOM 725 N N . GLU A 1 99 ? -10.130 -9.521 0.088 1.00 98.75 99 GLU A N 1
ATOM 726 C CA . GLU A 1 99 ? -9.547 -10.585 -0.755 1.00 98.75 99 GLU A CA 1
ATOM 727 C C . GLU A 1 99 ? -8.210 -10.189 -1.428 1.00 98.75 99 GLU A C 1
ATOM 729 O O . GLU A 1 99 ? -7.719 -10.888 -2.311 1.00 98.75 99 GLU A O 1
ATOM 734 N N . GLY A 1 100 ? -7.626 -9.048 -1.049 1.00 98.81 100 GLY A N 1
ATOM 735 C CA . GLY A 1 100 ? -6.444 -8.461 -1.665 1.00 98.81 100 GLY A CA 1
ATOM 736 C C . GLY A 1 100 ? -5.186 -8.660 -0.829 1.00 98.81 100 GLY A C 1
ATOM 737 O O . GLY A 1 100 ? -5.220 -9.084 0.329 1.00 98.81 100 GLY A O 1
ATOM 738 N N . HIS A 1 101 ? -4.043 -8.309 -1.412 1.00 98.88 101 HIS A N 1
ATOM 739 C CA . HIS A 1 101 ? -2.731 -8.465 -0.794 1.00 98.88 101 HIS A CA 1
ATOM 740 C C . HIS A 1 101 ? -1.941 -7.151 -0.818 1.00 98.88 101 HIS A C 1
ATOM 742 O O . HIS A 1 101 ? -1.669 -6.610 -1.891 1.00 98.88 101 HIS A O 1
ATOM 748 N N . LEU A 1 102 ? -1.503 -6.687 0.356 1.00 98.88 102 LEU A N 1
ATOM 749 C CA . LEU A 1 102 ? -0.493 -5.638 0.523 1.00 98.88 102 LEU A CA 1
ATOM 750 C C . LEU A 1 102 ? 0.720 -6.253 1.222 1.00 98.88 102 LEU A C 1
ATOM 752 O O . LEU A 1 102 ? 0.648 -6.639 2.391 1.00 98.88 102 LEU A O 1
ATOM 756 N N . VAL A 1 103 ? 1.830 -6.391 0.496 1.00 98.44 103 VAL A N 1
ATOM 757 C CA . VAL A 1 103 ? 2.971 -7.194 0.952 1.00 98.44 103 VAL A CA 1
ATOM 758 C C . VAL A 1 103 ? 4.285 -6.438 0.795 1.00 98.44 103 VAL A C 1
ATOM 760 O O . VAL A 1 103 ? 4.619 -5.950 -0.283 1.00 98.44 103 VAL A O 1
ATOM 763 N N . ALA A 1 104 ? 5.076 -6.396 1.860 1.00 98.25 104 ALA A N 1
ATOM 764 C CA . ALA A 1 104 ? 6.500 -6.099 1.780 1.00 98.25 104 ALA A CA 1
ATOM 765 C C . ALA A 1 104 ? 7.294 -7.412 1.831 1.00 98.25 104 ALA A C 1
ATOM 767 O O . ALA A 1 104 ? 6.956 -8.316 2.600 1.00 98.25 104 ALA A O 1
ATOM 768 N N . ALA A 1 105 ? 8.339 -7.533 1.011 1.00 96.69 105 ALA A N 1
ATOM 769 C CA . ALA A 1 105 ? 9.155 -8.744 0.929 1.00 96.69 105 ALA A CA 1
ATOM 770 C C . ALA A 1 105 ? 9.888 -9.062 2.246 1.00 96.69 105 ALA A C 1
ATOM 772 O O . ALA A 1 105 ? 9.817 -8.312 3.214 1.00 96.69 105 ALA A O 1
ATOM 773 N N . GLN A 1 106 ? 10.630 -10.176 2.285 1.00 94.12 106 GLN A N 1
ATOM 774 C CA . GLN A 1 106 ? 11.232 -10.744 3.503 1.00 94.12 106 GLN A CA 1
ATOM 775 C C . GLN A 1 106 ? 12.075 -9.757 4.339 1.00 94.12 106 GLN A C 1
ATOM 777 O O . GLN A 1 106 ? 12.067 -9.831 5.567 1.00 94.12 106 GLN A O 1
ATOM 782 N N . ASN A 1 107 ? 12.773 -8.821 3.693 1.00 94.75 107 ASN A N 1
ATOM 783 C CA . ASN A 1 107 ? 13.582 -7.789 4.363 1.00 94.75 107 ASN A CA 1
ATOM 784 C C . ASN A 1 107 ? 12.883 -6.416 4.411 1.00 94.75 107 ASN A C 1
ATOM 786 O O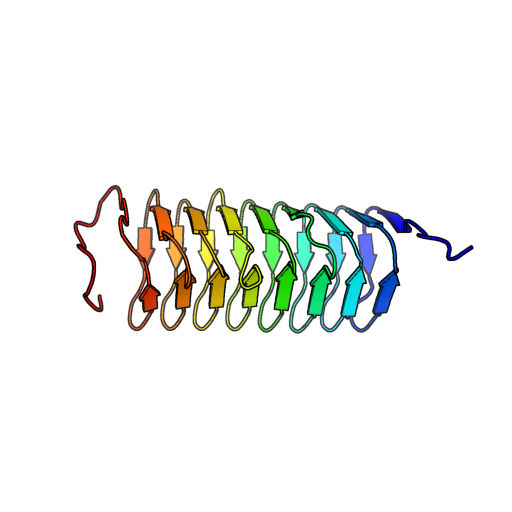 . ASN A 1 107 ? 13.460 -5.430 4.861 1.00 94.75 107 ASN A O 1
ATOM 790 N N . GLY A 1 108 ? 11.647 -6.360 3.927 1.00 97.31 108 GLY A N 1
ATOM 791 C CA . GLY A 1 108 ? 10.827 -5.175 3.785 1.00 97.31 108 GLY A CA 1
ATOM 792 C C . GLY A 1 108 ? 9.973 -4.883 5.008 1.00 97.31 108 GLY A C 1
ATOM 793 O O . GLY A 1 108 ? 9.514 -5.786 5.709 1.00 97.31 108 GLY A O 1
ATOM 794 N N . ASN A 1 109 ? 9.708 -3.596 5.208 1.00 97.94 109 ASN A N 1
ATOM 795 C CA . ASN A 1 109 ? 8.727 -3.126 6.181 1.00 97.94 109 ASN A CA 1
ATOM 796 C C . ASN A 1 109 ? 7.442 -2.740 5.449 1.00 97.94 109 ASN A C 1
ATOM 798 O O . ASN A 1 109 ? 7.508 -2.239 4.323 1.00 97.94 109 ASN A O 1
ATOM 802 N N . LEU A 1 110 ? 6.308 -2.918 6.117 1.00 98.44 110 LEU A N 1
ATOM 803 C CA . LEU A 1 110 ? 5.012 -2.417 5.679 1.00 98.44 110 LEU A CA 1
ATOM 804 C C . LEU A 1 110 ? 4.593 -1.266 6.594 1.00 98.44 110 LEU A C 1
ATOM 806 O O . LEU A 1 110 ? 4.423 -1.466 7.795 1.00 98.44 110 LEU A O 1
ATOM 810 N N . THR A 1 111 ? 4.421 -0.076 6.028 1.00 98.69 111 THR A N 1
ATOM 811 C CA . THR A 1 111 ? 3.910 1.097 6.745 1.00 98.69 111 THR A CA 1
ATOM 812 C C . THR A 1 111 ? 2.618 1.554 6.090 1.00 98.69 111 THR A C 1
ATOM 814 O O . THR A 1 111 ? 2.619 1.929 4.918 1.00 98.69 111 THR A O 1
ATOM 817 N N . LEU A 1 112 ? 1.523 1.524 6.843 1.00 98.69 112 LEU A N 1
ATOM 818 C CA . LEU A 1 112 ? 0.197 1.929 6.397 1.00 98.69 112 LEU A CA 1
ATOM 819 C C . LEU A 1 112 ? -0.338 3.027 7.321 1.00 98.69 112 LEU A C 1
ATOM 821 O O . LEU A 1 112 ? -0.613 2.786 8.498 1.00 98.69 112 LEU A O 1
ATOM 825 N N . THR A 1 113 ? -0.520 4.224 6.778 1.00 98.69 113 THR A N 1
ATOM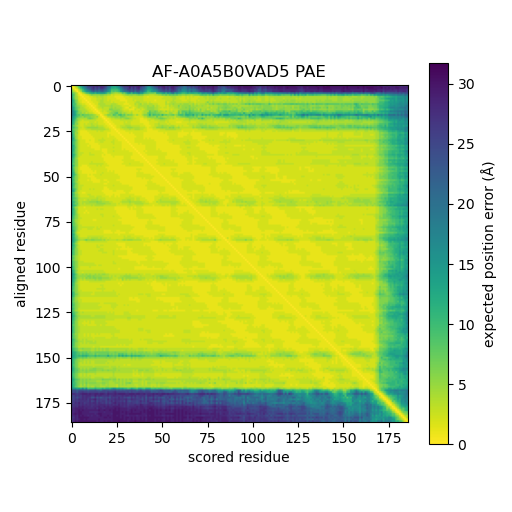 826 C CA . THR A 1 113 ? -1.217 5.329 7.435 1.00 98.69 113 THR A CA 1
ATOM 827 C C . THR A 1 113 ? -2.569 5.500 6.761 1.00 98.69 113 THR A C 1
ATOM 829 O O . THR A 1 113 ? -2.660 6.044 5.663 1.00 98.69 113 THR A O 1
ATOM 832 N N . VAL A 1 114 ? -3.631 5.027 7.407 1.00 98.75 114 VAL A N 1
ATOM 833 C CA . VAL A 1 114 ? -5.005 5.161 6.920 1.00 98.75 114 VAL A CA 1
ATOM 834 C C . VAL A 1 114 ? -5.745 6.150 7.813 1.00 98.75 114 VAL A C 1
ATOM 836 O O . VAL A 1 114 ? -5.814 5.976 9.026 1.00 98.75 114 VAL A O 1
ATOM 839 N N . LYS A 1 115 ? -6.275 7.233 7.244 1.00 98.56 115 LYS A N 1
ATOM 840 C CA . LYS A 1 115 ? -6.925 8.284 8.041 1.00 98.56 115 LYS A CA 1
ATOM 841 C C . LYS A 1 115 ? -8.239 7.812 8.659 1.00 98.56 115 LYS A C 1
ATOM 843 O O . LYS A 1 115 ? -8.491 8.083 9.830 1.00 98.56 115 LYS A O 1
ATOM 848 N N . ASP A 1 116 ? -9.057 7.131 7.866 1.00 98.50 116 ASP A N 1
ATOM 849 C CA . ASP A 1 116 ? -10.418 6.753 8.216 1.00 98.50 116 ASP A CA 1
ATOM 850 C C . ASP A 1 116 ? -10.522 5.226 8.317 1.00 98.50 116 ASP A C 1
ATOM 852 O O . ASP A 1 116 ? -10.217 4.663 9.370 1.00 98.50 116 ASP A O 1
ATOM 856 N N . THR A 1 117 ? -10.917 4.547 7.240 1.00 98.50 117 THR A N 1
ATOM 857 C CA . THR A 1 117 ? -11.278 3.122 7.261 1.00 98.50 117 THR A CA 1
ATOM 858 C C . THR A 1 117 ? -10.293 2.258 6.48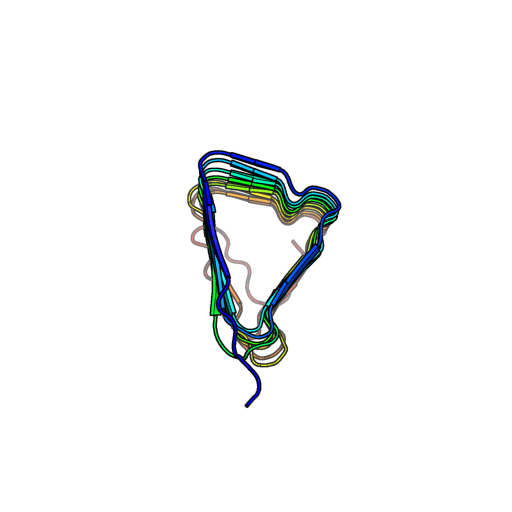3 1.00 98.50 117 THR A C 1
ATOM 860 O O . THR A 1 117 ? -10.016 2.536 5.313 1.00 98.50 117 THR A O 1
ATOM 863 N N . LEU A 1 118 ? -9.851 1.160 7.095 1.00 98.81 118 LEU A N 1
ATOM 864 C CA . LEU A 1 118 ? -9.167 0.055 6.428 1.00 98.81 118 LEU A CA 1
ATOM 865 C C . LEU A 1 118 ? -10.024 -1.212 6.525 1.00 98.81 118 LEU A C 1
ATOM 867 O O . LEU A 1 118 ? -10.206 -1.761 7.613 1.00 98.81 118 LEU A O 1
ATOM 871 N N . ASP A 1 119 ? -10.524 -1.674 5.381 1.00 98.88 119 ASP A N 1
ATOM 872 C CA . ASP A 1 119 ? -11.201 -2.962 5.238 1.00 98.88 119 ASP A CA 1
ATOM 873 C C . ASP A 1 119 ? -10.216 -3.992 4.671 1.00 98.88 119 ASP A C 1
ATOM 875 O O . ASP A 1 119 ? -9.728 -3.862 3.551 1.00 98.88 119 ASP A O 1
ATOM 879 N N . ASN A 1 120 ? -9.891 -5.002 5.467 1.00 98.75 120 ASN A N 1
ATOM 880 C CA . ASN A 1 120 ? -9.016 -6.118 5.137 1.00 98.75 120 ASN A CA 1
ATOM 881 C C . ASN A 1 120 ? -9.751 -7.462 5.301 1.00 98.75 120 ASN A C 1
ATOM 883 O O . ASN A 1 120 ? -9.132 -8.471 5.646 1.00 98.75 120 ASN A O 1
ATOM 887 N N . GLN A 1 121 ? -11.075 -7.505 5.102 1.00 98.62 121 GLN A N 1
ATOM 888 C CA . GLN A 1 121 ? -11.815 -8.765 5.215 1.00 98.62 121 GLN A CA 1
ATOM 889 C C . GLN A 1 121 ? -11.325 -9.796 4.198 1.00 98.62 121 GLN A C 1
ATOM 891 O O . GLN A 1 121 ? -11.228 -9.500 3.007 1.00 98.62 121 GLN A O 1
ATOM 896 N N . ALA A 1 122 ? -11.010 -11.007 4.663 1.00 98.50 122 ALA A N 1
ATOM 897 C CA . ALA A 1 122 ? -10.394 -12.059 3.841 1.00 98.50 122 ALA A CA 1
ATOM 898 C C . ALA A 1 122 ? -9.131 -11.607 3.065 1.00 98.50 122 ALA A C 1
ATOM 900 O O . ALA A 1 122 ? -8.704 -12.271 2.123 1.00 98.50 122 ALA A O 1
ATOM 901 N N . GLY A 1 123 ? -8.544 -10.466 3.439 1.00 98.69 123 GLY A N 1
ATOM 902 C CA . GLY A 1 123 ? -7.364 -9.881 2.820 1.00 98.69 123 GLY A CA 1
ATOM 903 C C . GLY A 1 123 ? -6.098 -10.160 3.623 1.00 98.69 123 GLY A C 1
ATOM 904 O O . GLY A 1 123 ? -6.128 -10.689 4.738 1.00 98.69 123 GLY A O 1
ATOM 905 N N . HIS A 1 124 ? -4.957 -9.776 3.060 1.00 98.44 124 HIS A N 1
ATOM 906 C CA . HIS A 1 124 ? -3.644 -10.023 3.643 1.00 98.44 124 HIS A CA 1
ATOM 907 C C . HIS A 1 124 ? -2.782 -8.763 3.664 1.00 98.44 124 HIS A C 1
ATOM 909 O O . HIS A 1 124 ? -2.443 -8.208 2.618 1.00 98.44 124 HIS A O 1
ATOM 915 N N . LEU A 1 125 ? -2.350 -8.380 4.864 1.00 98.56 125 LEU A N 1
ATOM 916 C CA . LEU A 1 125 ? -1.314 -7.384 5.108 1.00 98.56 125 LEU A CA 1
ATOM 917 C C . LEU A 1 125 ? -0.101 -8.107 5.685 1.00 98.56 125 LEU A C 1
ATOM 919 O O . LEU A 1 125 ? -0.175 -8.676 6.776 1.00 98.56 125 LEU A O 1
ATOM 923 N N . ALA A 1 126 ? 1.007 -8.115 4.950 1.00 97.38 126 ALA A N 1
ATOM 924 C CA . ALA A 1 126 ? 2.188 -8.866 5.351 1.00 97.38 126 ALA A CA 1
ATOM 925 C C . ALA A 1 126 ? 3.468 -8.044 5.228 1.00 97.38 126 ALA A C 1
ATOM 927 O O . ALA A 1 126 ? 3.711 -7.379 4.220 1.00 97.38 126 ALA A O 1
ATOM 928 N N . ALA A 1 127 ? 4.320 -8.147 6.243 1.00 97.50 127 ALA A N 1
ATOM 929 C CA . ALA A 1 127 ? 5.676 -7.624 6.210 1.00 97.50 127 ALA A CA 1
ATOM 930 C C . ALA A 1 127 ? 6.690 -8.730 6.482 1.00 97.50 127 ALA A C 1
ATOM 932 O O . ALA A 1 127 ? 6.522 -9.544 7.394 1.00 97.50 127 ALA A O 1
ATOM 933 N N . GLY A 1 128 ? 7.795 -8.710 5.742 1.00 95.38 128 GLY A N 1
ATOM 934 C CA . GLY A 1 128 ? 8.934 -9.552 6.066 1.00 95.38 128 GLY A CA 1
ATOM 935 C C . GLY A 1 128 ? 9.591 -9.174 7.390 1.00 95.38 128 GLY A C 1
ATOM 936 O O . GLY A 1 128 ? 9.935 -10.065 8.163 1.00 95.38 128 GLY A O 1
ATOM 937 N N . GLN A 1 129 ? 9.717 -7.873 7.673 1.00 94.81 129 GLN A N 1
ATOM 938 C CA . GLN A 1 129 ? 10.308 -7.323 8.897 1.00 94.81 129 GLN A CA 1
ATOM 939 C C . GLN A 1 129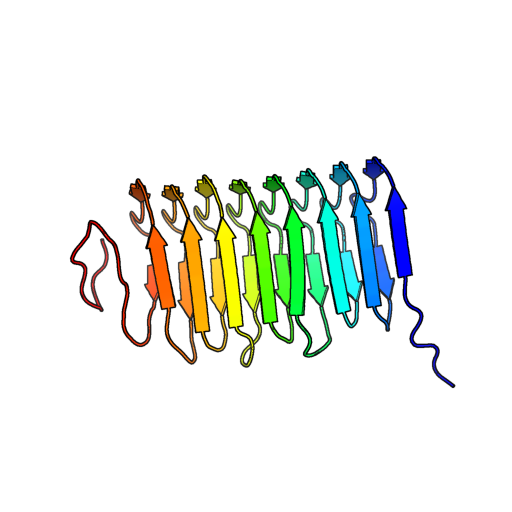 ? 9.242 -6.716 9.807 1.00 94.81 129 GLN A C 1
ATOM 941 O O . GLN A 1 129 ? 8.585 -7.475 10.507 1.00 94.81 129 GLN A O 1
ATOM 946 N N . HIS A 1 130 ? 9.074 -5.393 9.829 1.00 95.12 130 HIS A N 1
ATOM 947 C CA . HIS A 1 130 ? 8.112 -4.713 10.699 1.00 95.12 130 HIS A CA 1
ATOM 948 C C . HIS A 1 130 ? 6.839 -4.325 9.952 1.00 95.12 130 HIS A C 1
ATOM 950 O O . HIS A 1 130 ? 6.893 -3.936 8.781 1.00 95.12 130 HIS A O 1
ATOM 956 N N . LEU A 1 131 ? 5.710 -4.369 10.658 1.00 97.12 131 LEU A N 1
ATOM 957 C CA . LEU A 1 131 ? 4.433 -3.841 10.193 1.00 97.12 131 LEU A CA 1
ATOM 958 C C . LEU A 1 131 ? 3.975 -2.722 11.129 1.00 97.12 131 LEU A C 1
ATOM 960 O O . LEU A 1 131 ? 3.755 -2.954 12.317 1.00 97.12 131 LEU A O 1
ATOM 964 N N . TRP A 1 132 ? 3.784 -1.525 10.582 1.00 96.75 132 TRP A N 1
ATOM 965 C CA . TRP A 1 132 ? 3.165 -0.397 11.272 1.00 96.75 132 TRP A CA 1
ATOM 966 C C . TRP A 1 132 ? 1.873 -0.023 10.564 1.00 96.75 132 TRP A C 1
ATOM 968 O O . TRP A 1 132 ? 1.886 0.311 9.381 1.00 96.75 132 TRP A O 1
ATOM 978 N N . LEU A 1 133 ? 0.762 -0.067 11.291 1.00 97.44 133 LEU A N 1
ATOM 979 C CA . LEU A 1 133 ? -0.549 0.291 10.771 1.00 97.44 133 LEU A CA 1
ATOM 980 C C . LEU A 1 133 ? -1.233 1.276 11.715 1.00 97.44 133 LEU A C 1
ATOM 982 O O . LEU A 1 133 ? -1.431 0.985 12.893 1.00 97.44 133 LEU A O 1
ATOM 986 N N . THR A 1 134 ? -1.627 2.425 11.175 1.00 97.19 134 THR A N 1
ATOM 987 C CA . THR A 1 134 ? -2.514 3.383 11.838 1.00 97.19 134 THR A CA 1
ATOM 988 C C . THR A 1 134 ? -3.821 3.481 11.061 1.00 97.19 134 THR A C 1
ATOM 990 O O . THR A 1 134 ? -3.786 3.625 9.843 1.00 97.19 134 THR A O 1
ATOM 993 N N . ALA A 1 135 ? -4.956 3.395 11.755 1.00 97.31 135 ALA A N 1
ATOM 994 C CA . ALA A 1 135 ? -6.293 3.551 11.180 1.00 97.31 135 ALA A CA 1
ATOM 995 C C . ALA A 1 135 ? -7.264 4.162 12.200 1.00 97.31 135 ALA A C 1
ATOM 997 O O . ALA A 1 135 ? -7.105 3.977 13.407 1.00 97.31 135 ALA A O 1
ATOM 998 N N . SER A 1 136 ? -8.311 4.859 11.756 1.00 96.19 136 SER A N 1
ATOM 999 C CA . SER A 1 136 ? -9.418 5.208 12.659 1.00 96.19 136 SER A CA 1
ATOM 1000 C C . SER A 1 136 ? -10.282 3.976 12.915 1.00 96.19 136 SER A C 1
ATOM 1002 O O . SER A 1 136 ? -10.566 3.635 14.062 1.00 96.19 136 SER A O 1
ATOM 1004 N N . GLU A 1 137 ? -10.636 3.255 11.856 1.00 97.19 137 GLU A N 1
ATOM 1005 C CA . GLU A 1 137 ? -11.433 2.033 11.906 1.00 97.19 137 GLU A CA 1
ATOM 1006 C C . GLU A 1 137 ? -10.747 0.933 11.091 1.00 97.19 137 GLU A C 1
ATOM 1008 O O . GLU A 1 137 ? -10.314 1.166 9.962 1.00 97.19 137 GLU A O 1
ATOM 1013 N N . LEU A 1 138 ? -10.639 -0.263 11.672 1.00 97.81 138 LEU A N 1
ATOM 1014 C CA . LEU A 1 138 ? -10.014 -1.434 11.061 1.00 97.81 138 LEU A CA 1
ATOM 1015 C C . LEU A 1 138 ? -10.978 -2.624 11.103 1.00 97.81 138 LEU A C 1
ATOM 1017 O O . LEU A 1 138 ? -11.370 -3.059 12.187 1.00 97.81 138 LEU A O 1
ATOM 1021 N N . ASP A 1 139 ? -11.326 -3.170 9.939 1.00 98.19 139 ASP A N 1
ATOM 1022 C CA . ASP A 1 139 ? -12.017 -4.457 9.807 1.00 98.19 139 ASP A CA 1
ATOM 1023 C C . ASP A 1 139 ? -11.062 -5.497 9.211 1.00 98.19 139 ASP A C 1
ATOM 1025 O O . ASP A 1 139 ? -10.657 -5.400 8.062 1.00 98.19 139 ASP A O 1
ATOM 1029 N N . ASN A 1 140 ? -10.676 -6.487 10.007 1.00 97.56 140 ASN A N 1
ATOM 1030 C CA . ASN A 1 140 ? -9.806 -7.600 9.636 1.00 97.56 140 ASN A CA 1
ATOM 1031 C C . ASN A 1 140 ? -10.523 -8.954 9.789 1.00 97.56 140 ASN A C 1
ATOM 1033 O O . ASN A 1 140 ? -9.894 -9.979 10.054 1.00 97.56 140 ASN A O 1
ATOM 1037 N N . ARG A 1 141 ? -11.857 -9.002 9.687 1.00 97.44 141 ARG A N 1
ATOM 1038 C CA . ARG A 1 141 ? -12.583 -10.276 9.813 1.00 97.44 141 ARG A CA 1
ATOM 1039 C C . ARG A 1 141 ? -12.165 -11.254 8.720 1.00 97.44 141 ARG A C 1
ATOM 1041 O O . ARG A 1 141 ? -12.162 -10.905 7.547 1.00 97.44 141 ARG A O 1
ATOM 1048 N N . GLN A 1 142 ? -11.822 -12.486 9.095 1.00 97.31 142 GLN A N 1
ATOM 1049 C CA . GLN A 1 142 ? -11.267 -13.504 8.180 1.00 97.31 142 GLN A CA 1
ATOM 1050 C C . GLN A 1 142 ? -9.959 -13.092 7.471 1.00 97.31 142 GLN A C 1
ATOM 1052 O O . GLN A 1 142 ? -9.443 -13.848 6.654 1.00 97.31 142 GLN A O 1
ATOM 1057 N N . GLY A 1 143 ? -9.427 -11.903 7.761 1.00 97.81 143 GLY A N 1
ATOM 1058 C CA . GLY A 1 143 ? -8.206 -11.374 7.173 1.00 97.81 143 GLY A CA 1
ATOM 1059 C C . GLY A 1 143 ? -6.975 -11.736 7.992 1.00 97.81 143 GLY A C 1
ATOM 1060 O O . GLY A 1 143 ? -7.055 -12.299 9.085 1.00 97.81 143 GLY A O 1
ATOM 1061 N N . THR A 1 144 ? -5.806 -11.401 7.462 1.00 97.31 144 THR A N 1
ATOM 1062 C CA . THR A 1 144 ? -4.517 -11.591 8.131 1.00 97.31 144 THR A CA 1
ATOM 1063 C C . THR A 1 144 ? -3.718 -10.299 8.143 1.00 97.31 144 THR A C 1
ATOM 1065 O O . THR A 1 144 ? -3.540 -9.672 7.100 1.00 97.31 144 THR A O 1
ATOM 1068 N N . ILE A 1 145 ? -3.167 -9.952 9.306 1.00 97.00 145 ILE A N 1
ATOM 1069 C CA . ILE A 1 145 ? -2.170 -8.891 9.471 1.00 97.00 145 ILE A CA 1
ATOM 1070 C C . ILE A 1 145 ? -0.981 -9.486 10.214 1.00 97.00 145 ILE A C 1
ATOM 1072 O O . ILE A 1 145 ? -1.106 -9.875 11.376 1.00 97.00 145 ILE A O 1
ATOM 1076 N N . ALA A 1 146 ? 0.165 -9.588 9.545 1.00 94.00 146 ALA A N 1
ATOM 1077 C CA . ALA A 1 146 ? 1.306 -10.311 10.088 1.00 94.00 146 ALA A CA 1
ATOM 1078 C C . ALA A 1 146 ? 2.652 -9.700 9.701 1.00 94.00 146 ALA A C 1
ATOM 1080 O O . ALA A 1 146 ? 2.859 -9.228 8.583 1.00 94.00 146 ALA A O 1
ATOM 1081 N N . ALA A 1 147 ? 3.600 -9.795 10.627 1.00 94.06 147 ALA A N 1
ATOM 1082 C CA . ALA A 1 147 ? 5.002 -9.495 10.398 1.00 94.06 147 ALA A CA 1
ATOM 1083 C C . ALA A 1 147 ? 5.840 -10.726 10.769 1.00 94.06 147 ALA A C 1
ATOM 1085 O O . ALA A 1 147 ? 5.768 -11.217 11.897 1.00 94.06 147 ALA A O 1
ATOM 1086 N N . THR A 1 148 ? 6.616 -11.264 9.825 1.00 89.88 148 THR A N 1
ATOM 1087 C CA . THR A 1 148 ? 7.301 -12.556 10.033 1.00 89.88 148 THR A CA 1
ATOM 1088 C C . THR A 1 148 ? 8.635 -12.427 10.767 1.00 89.88 148 THR A C 1
ATOM 1090 O O . THR A 1 148 ? 9.048 -13.326 11.509 1.00 89.88 148 THR A O 1
ATOM 1093 N N . GLY A 1 149 ? 9.345 -11.321 10.551 1.00 87.94 149 GLY A N 1
ATOM 1094 C CA . GLY A 1 149 ? 10.695 -11.077 11.058 1.00 87.94 149 GLY A CA 1
ATOM 1095 C C . GLY A 1 149 ? 10.723 -10.184 12.293 1.00 87.94 149 GLY A C 1
ATOM 1096 O O . GLY A 1 149 ? 11.544 -10.420 13.177 1.00 87.94 149 GLY A O 1
ATOM 1097 N N . GLY A 1 150 ? 9.807 -9.218 12.382 1.00 87.25 150 GLY A N 1
ATOM 1098 C CA . GLY A 1 150 ? 9.797 -8.182 13.410 1.00 87.25 150 GLY A CA 1
ATOM 1099 C C . GLY A 1 150 ? 8.428 -7.940 14.045 1.00 87.25 150 GLY A C 1
ATOM 1100 O O . GLY A 1 150 ? 7.541 -8.793 14.052 1.00 87.25 150 GLY A O 1
ATOM 1101 N N . MET A 1 151 ? 8.294 -6.762 14.647 1.00 88.69 151 MET A N 1
ATOM 1102 C CA . MET A 1 151 ? 7.103 -6.323 15.373 1.00 88.69 151 MET A CA 1
ATOM 1103 C C . MET A 1 151 ? 5.952 -5.941 14.439 1.00 88.69 151 MET A C 1
ATOM 1105 O O . MET A 1 151 ? 6.162 -5.362 13.372 1.00 88.69 151 MET A O 1
ATOM 1109 N N . THR A 1 152 ? 4.735 -6.182 14.920 1.00 91.50 152 THR A N 1
ATOM 1110 C CA . THR A 1 152 ? 3.504 -5.618 14.361 1.00 91.50 152 THR A CA 1
ATOM 1111 C C . THR A 1 152 ? 2.952 -4.612 15.358 1.00 91.50 152 THR A C 1
ATOM 1113 O O . THR A 1 152 ? 2.632 -4.978 16.489 1.00 91.50 152 THR A O 1
ATOM 1116 N N . THR A 1 153 ? 2.822 -3.356 14.944 1.00 91.38 153 THR A N 1
ATOM 1117 C CA . THR A 1 153 ? 2.243 -2.273 15.742 1.00 91.38 153 THR A CA 1
ATOM 1118 C C . THR A 1 153 ? 0.985 -1.762 15.059 1.00 91.38 153 THR A C 1
ATOM 1120 O O . THR A 1 153 ? 1.032 -1.283 13.927 1.00 91.38 153 THR A O 1
ATOM 1123 N N . LEU A 1 154 ? -0.136 -1.865 15.772 1.00 92.62 154 LEU A N 1
ATOM 1124 C CA . LEU A 1 154 ? -1.447 -1.409 15.325 1.00 92.62 154 LEU A CA 1
ATOM 1125 C C . LEU A 1 154 ? -1.895 -0.252 16.215 1.00 92.62 154 LEU A C 1
ATOM 1127 O O . LEU A 1 154 ? -2.007 -0.428 17.427 1.00 92.62 154 LEU A O 1
ATOM 1131 N N . THR A 1 155 ? -2.178 0.897 15.612 1.00 92.31 155 THR A N 1
ATOM 1132 C CA . THR A 1 155 ? -2.750 2.071 16.277 1.00 92.31 155 THR A CA 1
ATOM 1133 C C . THR A 1 155 ? -4.132 2.321 15.690 1.00 92.31 155 THR A C 1
ATOM 1135 O O . THR A 1 155 ? -4.258 2.886 14.605 1.00 92.31 155 THR A O 1
ATOM 1138 N N . VAL A 1 156 ? -5.175 1.879 16.396 1.00 92.50 156 VAL A N 1
ATOM 1139 C CA . VAL A 1 156 ? -6.569 2.015 15.949 1.00 92.50 156 VAL A CA 1
ATOM 1140 C C . VAL A 1 156 ? -7.316 3.013 16.834 1.00 92.50 156 VAL A C 1
ATOM 1142 O O . VAL A 1 156 ? -7.262 2.925 18.062 1.00 92.50 156 VAL A O 1
ATOM 1145 N N . GLY A 1 157 ? -7.976 3.995 16.214 1.00 91.19 157 GLY A N 1
ATOM 1146 C CA . GLY A 1 157 ? -8.583 5.128 16.923 1.00 91.19 157 GLY A CA 1
ATOM 1147 C C . GLY A 1 157 ? -9.974 4.858 17.507 1.00 91.19 157 GLY A C 1
ATOM 1148 O O . GLY A 1 157 ? -10.238 5.163 18.671 1.00 91.19 157 GLY A O 1
ATOM 1149 N N . LYS A 1 158 ? -10.887 4.323 16.693 1.00 91.00 158 LYS A N 1
ATOM 1150 C CA . LYS A 1 158 ? -12.310 4.159 17.022 1.00 91.00 158 LYS A CA 1
ATOM 1151 C C . LYS A 1 158 ? -12.715 2.702 17.217 1.00 91.00 158 LYS A C 1
ATOM 1153 O O . LYS A 1 158 ? -13.315 2.398 18.246 1.00 91.00 158 LYS A O 1
ATOM 1158 N N . SER A 1 159 ? -12.442 1.836 16.239 1.00 93.25 159 SER A N 1
ATOM 1159 C CA . SER A 1 159 ? -12.995 0.474 16.185 1.00 93.25 159 SER A CA 1
ATOM 1160 C C . SER A 1 159 ? -12.047 -0.510 15.504 1.00 93.25 159 SER A C 1
ATOM 1162 O O . SER A 1 159 ? -11.547 -0.228 14.418 1.00 93.25 159 SER A O 1
ATOM 1164 N N . LEU A 1 160 ? -11.877 -1.684 16.115 1.00 94.75 160 LEU A N 1
ATOM 1165 C CA . LEU A 1 160 ? -11.172 -2.838 15.562 1.00 94.75 160 LEU A CA 1
ATOM 1166 C C . LEU A 1 160 ? -12.118 -4.047 15.533 1.00 94.75 160 LEU A C 1
ATOM 1168 O O . LEU A 1 160 ? -12.539 -4.529 16.583 1.00 94.75 160 LEU A O 1
ATOM 1172 N N . GLN A 1 161 ? -12.420 -4.560 14.341 1.00 95.38 161 GLN A N 1
ATOM 1173 C CA . GLN A 1 161 ? -13.132 -5.824 14.141 1.00 95.38 161 GLN A CA 1
ATOM 1174 C C . GLN A 1 161 ? -12.149 -6.887 13.646 1.00 95.38 161 GLN A C 1
ATOM 1176 O O . GLN A 1 161 ? -11.503 -6.694 12.626 1.00 95.38 161 GLN A O 1
ATOM 1181 N N . ASN A 1 162 ? -12.027 -8.014 14.350 1.00 94.00 162 ASN A N 1
ATOM 1182 C CA . ASN A 1 162 ? -11.074 -9.081 14.003 1.00 94.00 162 ASN A CA 1
ATOM 1183 C C . ASN A 1 162 ? -11.676 -10.494 14.133 1.00 94.00 162 ASN A C 1
ATOM 1185 O O . ASN A 1 162 ? -10.967 -11.466 14.364 1.00 94.00 162 ASN A O 1
ATOM 1189 N N . THR A 1 163 ? -12.995 -10.639 14.016 1.00 92.25 163 THR A N 1
ATOM 1190 C CA . THR A 1 163 ? -13.660 -11.944 14.161 1.00 92.25 163 THR A CA 1
ATOM 1191 C C . THR A 1 163 ? -13.171 -12.935 13.101 1.00 92.25 163 THR A C 1
ATOM 1193 O O . THR A 1 163 ? -13.267 -12.658 11.904 1.00 92.25 163 THR A O 1
ATOM 1196 N N . HIS A 1 164 ? -12.662 -14.093 13.533 1.00 93.31 164 HIS A N 1
ATOM 1197 C CA . HIS A 1 164 ? -11.986 -15.082 12.673 1.00 93.31 164 HIS A CA 1
ATOM 1198 C C . HIS A 1 164 ? -10.769 -14.530 11.902 1.00 93.31 164 HIS A C 1
ATOM 1200 O O . HIS A 1 164 ? -10.309 -15.162 10.956 1.00 93.31 164 HIS A O 1
ATOM 1206 N N . GLY A 1 165 ? -10.274 -13.347 12.268 1.00 91.38 165 GLY A N 1
ATOM 1207 C CA . GLY A 1 165 ? -9.084 -12.737 11.690 1.00 91.38 165 GLY A CA 1
ATOM 1208 C C . GLY A 1 165 ? -7.823 -13.117 12.459 1.00 91.38 165 GLY A C 1
ATOM 1209 O O . GLY A 1 165 ? -7.860 -13.412 13.656 1.00 91.38 165 GLY A O 1
ATOM 1210 N N . HIS A 1 166 ? -6.684 -13.075 11.778 1.00 92.94 166 HIS A N 1
ATOM 1211 C CA . HIS A 1 166 ? -5.373 -13.365 12.353 1.00 92.94 166 HIS A CA 1
ATOM 1212 C C . HIS A 1 166 ? -4.545 -12.089 12.492 1.00 92.94 166 HIS A C 1
ATOM 1214 O O . HIS A 1 166 ? -4.356 -11.358 11.519 1.00 92.94 166 HIS A O 1
ATOM 1220 N N . LEU A 1 167 ? -4.028 -11.846 13.698 1.00 91.25 167 LEU A N 1
ATOM 1221 C CA . LEU A 1 167 ? -3.078 -10.775 13.996 1.00 91.25 167 LEU A CA 1
ATOM 1222 C C . LEU A 1 167 ? -1.805 -11.404 14.568 1.00 91.25 167 LEU A C 1
ATOM 1224 O O . LEU A 1 167 ? -1.809 -11.923 15.687 1.00 91.25 167 LEU A O 1
ATOM 1228 N N . GLU A 1 168 ? -0.710 -11.353 13.815 1.00 84.50 168 GLU A N 1
ATOM 1229 C CA . GLU A 1 168 ? 0.578 -11.902 14.237 1.00 84.50 168 GLU A CA 1
ATOM 1230 C C . GLU A 1 168 ? 1.587 -10.794 14.507 1.00 84.50 168 GLU A C 1
ATOM 1232 O O . GLU A 1 168 ? 1.902 -9.988 13.630 1.00 84.50 168 GLU A O 1
ATOM 1237 N N . ALA A 1 169 ? 2.128 -10.782 15.724 1.00 63.50 169 ALA A N 1
ATOM 1238 C CA . ALA A 1 169 ? 3.170 -9.861 16.147 1.00 63.50 169 ALA A CA 1
ATOM 1239 C C . ALA A 1 169 ? 4.293 -10.630 16.848 1.00 63.50 169 ALA A C 1
ATOM 1241 O O . ALA A 1 169 ? 4.044 -11.311 17.849 1.00 63.50 169 ALA A O 1
ATOM 1242 N N . LYS A 1 170 ? 5.551 -10.426 16.440 1.00 62.00 170 LYS A N 1
ATOM 1243 C CA . LYS A 1 170 ? 6.675 -10.617 17.366 1.00 62.00 170 LYS A CA 1
ATOM 1244 C C . LYS A 1 170 ? 6.783 -9.364 18.248 1.00 62.00 170 LYS A C 1
ATOM 1246 O O . LYS A 1 170 ? 7.560 -8.464 17.978 1.00 62.00 170 LYS A O 1
ATOM 1251 N N . THR A 1 171 ? 5.954 -9.333 19.301 1.00 42.06 171 THR A N 1
ATOM 1252 C CA . THR A 1 171 ? 5.843 -8.363 20.425 1.00 42.06 171 THR A CA 1
ATOM 1253 C C . THR A 1 171 ? 5.371 -6.912 20.153 1.00 42.06 171 THR A C 1
ATOM 1255 O O . THR A 1 171 ? 5.910 -6.208 19.315 1.00 42.06 171 THR A O 1
ATOM 1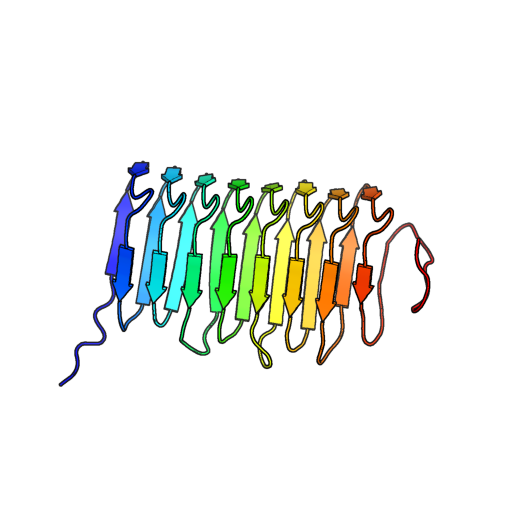258 N N . HIS A 1 172 ? 4.404 -6.488 20.991 1.00 46.62 172 HIS A N 1
ATOM 1259 C CA . HIS A 1 172 ? 3.737 -5.183 21.213 1.00 46.62 172 HIS A CA 1
ATOM 1260 C C . HIS A 1 172 ? 2.648 -4.695 20.229 1.00 46.62 172 HIS A C 1
ATOM 1262 O O . HIS A 1 172 ? 2.864 -3.815 19.400 1.00 46.62 172 HIS A O 1
ATOM 1268 N N . THR A 1 173 ? 1.421 -5.181 20.440 1.00 50.38 173 THR A N 1
ATOM 1269 C CA . THR A 1 173 ? 0.171 -4.559 19.975 1.00 50.38 173 THR A CA 1
ATOM 1270 C C . THR A 1 173 ? -0.294 -3.504 20.991 1.00 50.38 173 THR A C 1
ATOM 1272 O O . THR A 1 173 ? -0.697 -3.859 22.099 1.00 50.38 173 THR A O 1
ATOM 1275 N N . SER A 1 174 ? -0.241 -2.214 20.649 1.00 47.28 174 SER A N 1
ATOM 1276 C CA . SER A 1 174 ? -0.767 -1.117 21.476 1.00 47.28 174 SER A CA 1
ATOM 1277 C C . SER A 1 174 ? -2.152 -0.687 20.985 1.00 47.28 174 SER A C 1
ATOM 1279 O O . SER A 1 174 ? -2.295 0.343 20.333 1.00 47.28 174 SER A O 1
ATOM 1281 N N . ASP A 1 175 ? -3.184 -1.474 21.279 1.00 51.81 175 ASP A N 1
ATOM 1282 C CA . ASP A 1 175 ? -4.553 -0.987 21.108 1.00 51.81 175 ASP A CA 1
ATOM 1283 C C . ASP A 1 175 ? -4.878 -0.003 22.249 1.00 51.81 175 ASP A C 1
ATOM 1285 O O . ASP A 1 175 ? -4.691 -0.308 23.429 1.00 51.81 175 ASP A O 1
ATOM 1289 N N . SER A 1 176 ? -5.357 1.192 21.895 1.00 44.62 176 SER A N 1
ATOM 1290 C CA . SER A 1 176 ? -5.754 2.233 22.848 1.00 44.62 176 SER A CA 1
ATOM 1291 C C . SER A 1 176 ? -6.994 1.862 23.680 1.00 44.62 176 SER A C 1
ATOM 1293 O O . SER A 1 176 ? -7.278 2.535 24.674 1.00 44.62 176 SER A O 1
ATOM 1295 N N . ARG A 1 177 ? -7.724 0.790 23.318 1.00 52.06 177 ARG A N 1
ATOM 1296 C CA . ARG A 1 177 ? -8.939 0.330 24.017 1.00 52.06 177 ARG A CA 1
ATOM 1297 C C . ARG A 1 177 ? -9.020 -1.173 24.313 1.00 52.06 177 ARG A C 1
ATOM 1299 O O . ARG A 1 177 ? -9.826 -1.543 25.165 1.00 52.06 177 ARG A O 1
ATOM 1306 N N . THR A 1 178 ? -8.174 -2.025 23.732 1.00 45.28 178 THR A N 1
ATOM 1307 C CA . THR A 1 178 ? -8.227 -3.484 23.970 1.00 45.28 178 THR A CA 1
ATOM 1308 C C . THR A 1 178 ? -6.927 -4.010 24.573 1.00 45.28 178 THR A C 1
ATOM 1310 O O . THR A 1 178 ? -5.887 -4.095 23.924 1.00 45.28 178 THR A O 1
ATOM 1313 N N . ARG A 1 179 ? -6.981 -4.447 25.835 1.00 40.81 179 ARG A N 1
ATOM 1314 C CA . ARG A 1 179 ? -5.948 -5.322 26.407 1.00 40.81 179 ARG A CA 1
ATOM 1315 C C . ARG A 1 179 ? -6.073 -6.706 25.769 1.00 40.81 179 ARG A C 1
ATOM 1317 O O . ARG A 1 179 ? -6.730 -7.570 26.335 1.00 40.81 179 ARG A O 1
ATOM 1324 N N . CYS A 1 180 ? -5.442 -6.927 24.622 1.00 40.16 180 CYS A N 1
ATOM 1325 C CA . CYS A 1 180 ? -5.199 -8.279 24.130 1.00 40.16 180 CYS A CA 1
ATOM 1326 C C . CYS A 1 180 ? -3.684 -8.498 24.070 1.00 40.16 180 CYS A C 1
ATOM 1328 O O . CYS A 1 180 ? -2.991 -7.981 23.196 1.00 40.16 180 CYS A O 1
ATOM 1330 N N . SER A 1 181 ? -3.146 -9.176 25.089 1.00 38.31 181 SER A N 1
ATOM 1331 C CA . SER A 1 181 ? -1.742 -9.583 25.122 1.00 38.31 181 SER A CA 1
ATOM 1332 C C . SER A 1 181 ? -1.511 -10.727 24.141 1.00 38.31 181 SER A C 1
ATOM 1334 O O . SER A 1 181 ? -2.334 -11.633 24.047 1.00 38.31 181 SER A O 1
ATOM 1336 N N . ALA A 1 182 ? -0.369 -10.678 23.457 1.00 40.94 182 ALA A N 1
ATOM 1337 C CA . ALA A 1 182 ? 0.123 -11.656 22.494 1.00 40.94 182 ALA A CA 1
ATOM 1338 C C . ALA A 1 182 ? -0.301 -13.111 22.791 1.00 40.94 182 ALA A C 1
ATOM 1340 O O . ALA A 1 182 ? -0.039 -13.629 23.876 1.00 40.94 182 ALA A O 1
ATOM 1341 N N . ARG A 1 183 ? -0.865 -13.758 21.759 1.00 43.19 183 ARG A N 1
ATOM 1342 C CA . ARG A 1 183 ? -1.524 -15.080 21.726 1.00 43.19 183 ARG A CA 1
ATOM 1343 C C . ARG A 1 183 ? -2.946 -15.109 22.285 1.00 43.19 183 ARG A C 1
ATOM 1345 O O . ARG A 1 183 ? -3.180 -15.723 23.317 1.00 43.19 183 ARG A O 1
ATOM 1352 N N . MET A 1 184 ? -3.915 -14.596 21.534 1.00 34.28 184 MET A N 1
ATOM 1353 C CA . MET A 1 184 ? -5.258 -15.178 21.566 1.00 34.28 184 MET A CA 1
ATOM 1354 C C . MET A 1 184 ? -6.074 -14.746 20.354 1.00 34.28 184 MET A C 1
ATOM 1356 O 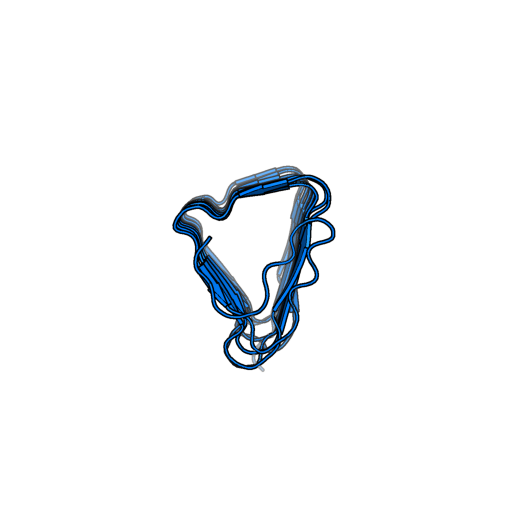O . MET A 1 184 ? -6.056 -13.581 19.967 1.00 34.28 184 MET A O 1
ATOM 1360 N N . ALA A 1 185 ? -6.761 -15.723 19.765 1.00 38.16 185 ALA A N 1
ATOM 1361 C CA . ALA A 1 185 ? -7.883 -15.483 18.877 1.00 38.16 185 ALA A CA 1
ATOM 1362 C C . ALA A 1 185 ? -8.914 -14.618 19.620 1.00 38.16 185 ALA A C 1
ATOM 1364 O O . ALA A 1 185 ? -9.307 -14.971 20.735 1.00 38.16 185 ALA A O 1
ATOM 1365 N N . CYS A 1 186 ? -9.298 -13.496 19.012 1.00 37.66 186 CYS A N 1
ATOM 1366 C CA . CYS A 1 186 ? -10.493 -12.743 19.384 1.00 37.66 186 CYS A CA 1
ATOM 1367 C C . CYS A 1 186 ? -11.692 -13.262 18.587 1.00 37.66 186 CYS A C 1
ATOM 1369 O O . CYS A 1 186 ? -11.524 -13.519 17.371 1.00 37.66 186 CYS A O 1
#

Secondary structure (DSSP, 8-state):
------EEEE-SEEE-TT-EEE-SSEEEEE-SEEE-TT-EEEESEEEEE-SEEE-TT-EEEE-SSSEEEEE-SEEE-TT-EEEESSEEEEEESEEE-TT-EEEE-TT--EEEEESSEEE-TT-EEEESS-EEEEEEEEE-TT-EEEESSS-EEEEEEEEEE-TT-EEE-SS----SS----SS---

InterPro domains:
  IPR008619 Filamentous haemagglutinin repeat [PF05594] (4-57)
  IPR008619 Filamentous haemagglutinin repeat [PF05594] (107-163)
  IPR010069 Toxin CdiA-like, Filamentous hemagglutinin motif repeats [TIGR01731] (1-33)
  IPR010069 Toxin CdiA-like, Filamentous hemagglutinin motif repeats [TIGR01731] (47-65)
  IPR010069 Toxin CdiA-like, Filamentous hemagglutinin motif repeats [TIGR01731] (65-98)
  IPR010069 Toxin CdiA-like, Filamentous hemagglutinin motif repeats [TIGR01731] (107-135)
  IPR010069 Toxin CdiA-like, Filamentous hemagglutinin motif repeats [TIGR01731] (123-162)

pLDDT: mean 90.26, std 16.8, range [34.28, 98.94]

Nearest PDB structures (foldseek):
  3ult-assembly2_B  TM=2.323E-01  e=7.452E-01  Lolium perenne

Foldseek 3Di:
DDDQDEAEAAEAEDDAACEEADGAHEYEYEYQYAEQDNYEYEYCEYAYDYQEHEHACHEHEHPHQDEREEEYAEYEQHCHEHEYQHEYAYAYQEYHQEVHEDEYDLNYEYHEHHNEEYEQDCHEAEYNEEYHYEYQEYAQANHEHEHNHAAYEYEYNHYYHAHNGYYYGPDDHDYVPDPDPPDDHD